Protein AF-A0A7S3T5J9-F1 (afdb_monomer)

Structure (mmCIF, N/CA/C/O backbone):
data_AF-A0A7S3T5J9-F1
#
_entry.id   AF-A0A7S3T5J9-F1
#
loop_
_atom_site.group_PDB
_atom_site.id
_atom_site.type_symbol
_atom_site.label_atom_id
_atom_site.label_alt_id
_atom_site.label_comp_id
_atom_site.label_asym_id
_atom_site.label_entity_id
_atom_site.label_seq_id
_atom_site.pdbx_PDB_ins_code
_atom_site.Cartn_x
_atom_site.Cartn_y
_atom_site.Cartn_z
_atom_site.occupancy
_atom_site.B_iso_or_equiv
_atom_site.auth_seq_id
_atom_site.auth_comp_id
_atom_site.auth_asym_id
_atom_site.auth_atom_id
_atom_site.pdbx_PDB_model_num
ATOM 1 N N . ASN A 1 1 ? 6.305 -7.763 -17.355 1.00 88.50 1 ASN A N 1
ATOM 2 C CA . ASN A 1 1 ? 6.219 -8.763 -16.265 1.00 88.50 1 ASN A CA 1
ATOM 3 C C . ASN A 1 1 ? 6.287 -8.061 -14.924 1.00 88.50 1 ASN A C 1
ATOM 5 O O . ASN A 1 1 ? 6.782 -6.941 -14.884 1.00 88.50 1 ASN A O 1
ATOM 9 N N . ALA A 1 2 ? 5.788 -8.681 -13.853 1.00 93.75 2 ALA A N 1
ATOM 10 C CA . ALA A 1 2 ? 6.078 -8.200 -12.503 1.00 93.75 2 ALA A CA 1
ATOM 11 C C . ALA A 1 2 ? 7.576 -8.384 -12.219 1.00 93.75 2 ALA A C 1
ATOM 13 O O . ALA A 1 2 ? 8.144 -9.413 -12.587 1.00 93.75 2 ALA A O 1
ATOM 14 N N . TYR A 1 3 ? 8.200 -7.391 -11.594 1.00 93.19 3 TYR A N 1
ATOM 15 C CA . TYR A 1 3 ? 9.615 -7.398 -11.252 1.00 93.19 3 TYR A CA 1
ATOM 16 C C . TYR A 1 3 ? 9.782 -7.258 -9.740 1.00 93.19 3 TYR A C 1
ATOM 18 O O . TYR A 1 3 ? 9.355 -6.272 -9.143 1.00 93.19 3 TYR A O 1
ATOM 26 N N . ASN A 1 4 ? 10.436 -8.244 -9.130 1.00 90.38 4 ASN A N 1
ATOM 27 C CA . ASN A 1 4 ? 10.717 -8.249 -7.700 1.00 90.38 4 ASN A CA 1
ATOM 28 C C . ASN A 1 4 ? 12.126 -7.718 -7.461 1.00 90.38 4 ASN A C 1
ATOM 30 O O . ASN A 1 4 ? 13.105 -8.378 -7.819 1.00 90.38 4 ASN A O 1
ATOM 34 N N . LYS A 1 5 ? 12.218 -6.553 -6.815 1.00 87.56 5 LYS A N 1
ATOM 35 C CA . LYS A 1 5 ? 13.496 -5.955 -6.428 1.00 87.56 5 LYS A CA 1
ATOM 36 C C . LYS A 1 5 ? 14.247 -6.895 -5.482 1.00 87.56 5 LYS A C 1
ATOM 38 O O . LYS A 1 5 ? 13.741 -7.251 -4.420 1.00 87.56 5 LYS A O 1
ATOM 43 N N . ARG A 1 6 ? 15.468 -7.289 -5.842 1.00 82.38 6 ARG A N 1
ATOM 44 C CA . ARG A 1 6 ? 16.244 -8.312 -5.121 1.00 82.38 6 ARG A CA 1
ATOM 45 C C . ARG A 1 6 ? 17.095 -7.746 -3.990 1.00 82.38 6 ARG A C 1
ATOM 47 O O . ARG A 1 6 ? 17.533 -8.496 -3.122 1.00 82.38 6 ARG A O 1
ATOM 54 N N . MET A 1 7 ? 17.351 -6.439 -3.986 1.00 69.81 7 MET A N 1
ATOM 55 C CA . MET A 1 7 ? 18.304 -5.827 -3.060 1.00 69.81 7 MET A CA 1
ATOM 56 C C . MET A 1 7 ? 17.721 -4.586 -2.365 1.00 69.81 7 MET A C 1
ATOM 58 O O . MET A 1 7 ? 17.546 -3.540 -2.978 1.00 69.81 7 MET A O 1
ATOM 62 N N . ASN A 1 8 ? 17.457 -4.678 -1.059 1.00 65.38 8 ASN A N 1
ATOM 63 C CA . ASN A 1 8 ? 17.092 -3.550 -0.188 1.00 65.38 8 ASN A CA 1
ATOM 64 C C . ASN A 1 8 ? 18.143 -3.449 0.935 1.00 65.38 8 ASN A C 1
ATOM 66 O O . ASN A 1 8 ? 17.977 -4.012 2.014 1.00 65.38 8 ASN A O 1
ATOM 70 N N . ARG A 1 9 ? 19.299 -2.832 0.643 1.00 62.72 9 ARG A N 1
ATOM 71 C CA . ARG A 1 9 ? 20.496 -2.903 1.517 1.00 62.72 9 ARG A CA 1
ATOM 72 C C . ARG A 1 9 ? 20.354 -2.148 2.840 1.00 62.72 9 ARG A C 1
ATOM 74 O O . ARG A 1 9 ? 21.157 -2.366 3.736 1.00 62.72 9 ARG A O 1
ATOM 81 N N . ASN A 1 10 ? 19.382 -1.253 2.947 1.00 64.75 10 ASN A N 1
ATOM 82 C CA . ASN A 1 10 ? 19.254 -0.284 4.033 1.00 64.75 10 ASN A CA 1
ATOM 83 C C . ASN A 1 10 ? 18.047 -0.552 4.946 1.00 64.75 10 ASN A C 1
ATOM 85 O O . ASN A 1 10 ? 17.628 0.353 5.658 1.00 64.75 10 ASN A O 1
ATOM 89 N N . ALA A 1 11 ? 17.473 -1.764 4.905 1.00 70.44 11 ALA A N 1
ATOM 90 C CA . ALA A 1 11 ? 16.292 -2.140 5.691 1.00 70.44 11 ALA A CA 1
ATOM 91 C C . ALA A 1 11 ? 15.153 -1.103 5.595 1.00 70.44 11 ALA A C 1
ATOM 93 O O . ALA A 1 11 ? 14.431 -0.862 6.560 1.00 70.44 11 ALA A O 1
ATOM 94 N N . SER A 1 12 ? 15.012 -0.453 4.431 1.00 77.00 12 SER A N 1
ATOM 95 C CA . SER A 1 12 ? 13.984 0.565 4.240 1.00 77.00 12 SER A CA 1
ATOM 96 C C . SER A 1 12 ? 12.613 -0.079 4.402 1.00 77.00 12 SER A C 1
ATOM 98 O O . SER A 1 12 ? 12.327 -1.060 3.717 1.00 77.00 12 SER A O 1
ATOM 100 N N . VAL A 1 13 ? 11.781 0.499 5.271 1.00 84.31 13 VAL A N 1
ATOM 101 C CA . VAL A 1 13 ? 10.408 0.032 5.514 1.00 84.31 13 VAL A CA 1
ATOM 102 C C . VAL A 1 13 ? 9.490 0.230 4.304 1.00 84.31 13 VAL A C 1
ATOM 104 O O . VAL A 1 13 ? 8.517 -0.498 4.161 1.00 84.31 13 VAL A O 1
ATOM 107 N N . ALA A 1 14 ? 9.821 1.170 3.411 1.00 88.19 14 ALA A N 1
ATOM 108 C CA . ALA A 1 14 ? 9.031 1.485 2.222 1.00 88.19 14 ALA A CA 1
ATOM 109 C C . ALA A 1 14 ? 8.726 0.237 1.372 1.00 88.19 14 ALA A C 1
ATOM 111 O O . ALA A 1 14 ? 9.617 -0.581 1.117 1.00 88.19 14 ALA A O 1
ATOM 112 N N . SER A 1 15 ? 7.484 0.136 0.898 1.00 89.38 15 SER A N 1
ATOM 113 C CA . SER A 1 15 ? 7.066 -0.920 -0.028 1.00 89.38 15 SER A CA 1
ATOM 114 C C . SER A 1 15 ? 7.579 -0.635 -1.439 1.00 89.38 15 SER A C 1
ATOM 116 O O . SER A 1 15 ? 7.780 0.524 -1.813 1.00 89.38 15 SER A O 1
ATOM 118 N N . TRP A 1 16 ? 7.797 -1.694 -2.217 1.00 91.00 16 TRP A N 1
ATOM 119 C CA . TRP A 1 16 ? 8.265 -1.621 -3.597 1.00 91.00 16 TRP A CA 1
ATOM 120 C C . TRP A 1 16 ? 7.448 -2.549 -4.484 1.00 91.00 16 TRP A C 1
ATOM 122 O O . TRP A 1 16 ? 7.531 -3.766 -4.330 1.00 91.00 16 TRP A O 1
ATOM 132 N N . ASP A 1 17 ? 6.783 -1.967 -5.473 1.00 92.44 17 ASP A N 1
ATOM 133 C CA . ASP A 1 17 ? 6.216 -2.693 -6.603 1.00 92.44 17 ASP A CA 1
ATOM 134 C C . ASP A 1 17 ? 7.025 -2.406 -7.858 1.00 92.44 17 ASP A C 1
ATOM 136 O O . ASP A 1 17 ? 7.520 -1.294 -8.058 1.00 92.44 17 ASP A O 1
ATOM 140 N N . GLY A 1 18 ? 7.183 -3.416 -8.708 1.00 94.81 18 GLY A N 1
ATOM 141 C CA . GLY A 1 18 ? 8.020 -3.324 -9.893 1.00 94.81 18 GLY A CA 1
ATOM 142 C C . GLY A 1 18 ? 7.396 -3.973 -11.117 1.00 94.81 18 GLY A C 1
ATOM 143 O O . GLY A 1 18 ? 6.751 -5.021 -11.041 1.00 94.81 18 GLY A O 1
ATOM 144 N N . TRP A 1 19 ? 7.660 -3.377 -12.275 1.00 97.12 19 TRP A N 1
ATOM 145 C CA . TRP A 1 19 ? 7.321 -3.925 -13.580 1.00 97.12 19 TRP A CA 1
ATOM 146 C C . TRP A 1 19 ? 8.497 -3.791 -14.523 1.00 97.12 19 TRP A C 1
ATOM 148 O O . TRP A 1 19 ? 9.173 -2.769 -14.557 1.00 97.12 19 TRP A O 1
ATOM 158 N N . GLU A 1 20 ? 8.694 -4.808 -15.343 1.00 96.75 20 GLU A N 1
ATOM 159 C CA . GLU A 1 20 ? 9.713 -4.815 -16.382 1.00 96.75 20 GLU A CA 1
ATOM 160 C C . GLU A 1 20 ? 9.095 -5.007 -17.762 1.00 96.75 20 GLU A C 1
ATOM 162 O O . GLU A 1 20 ? 8.074 -5.696 -17.926 1.00 96.75 20 GLU A O 1
ATOM 167 N N . PHE A 1 21 ? 9.743 -4.432 -18.766 1.00 95.50 21 PHE A N 1
ATOM 168 C CA . PHE A 1 21 ? 9.448 -4.710 -20.161 1.00 95.50 21 PHE A CA 1
ATOM 169 C C . PHE A 1 21 ? 10.615 -4.312 -21.065 1.00 95.50 21 PHE A C 1
ATOM 171 O O . PHE A 1 21 ? 11.420 -3.436 -20.748 1.00 95.50 21 PHE A O 1
ATOM 178 N N . PHE A 1 22 ? 10.650 -4.939 -22.238 1.00 95.94 22 PHE A N 1
ATOM 179 C CA . PHE A 1 22 ? 11.565 -4.602 -23.317 1.00 95.94 22 PHE A CA 1
ATOM 180 C C . PHE A 1 22 ? 10.760 -4.131 -24.530 1.00 95.94 22 PHE A C 1
ATOM 182 O O . PHE A 1 22 ? 9.864 -4.840 -24.991 1.00 95.94 22 PHE A O 1
ATOM 189 N N . VAL A 1 23 ? 11.068 -2.949 -25.065 1.00 94.25 23 VAL A N 1
ATOM 190 C CA . VAL A 1 23 ? 10.423 -2.415 -26.275 1.00 94.25 23 VAL A CA 1
ATOM 191 C C . VAL A 1 23 ? 11.454 -2.251 -27.373 1.00 94.25 23 VAL A C 1
ATOM 193 O O . VAL A 1 23 ? 12.441 -1.545 -27.197 1.00 94.25 23 VAL A O 1
ATOM 196 N N . ARG A 1 24 ? 11.194 -2.833 -28.544 1.00 92.94 24 ARG A N 1
ATOM 197 C CA . ARG A 1 24 ? 12.007 -2.631 -29.746 1.00 92.94 24 ARG A CA 1
ATOM 198 C C . ARG A 1 24 ? 11.283 -1.713 -30.727 1.00 92.94 24 ARG A C 1
ATOM 200 O O . ARG A 1 24 ? 10.221 -2.060 -31.233 1.00 92.94 24 ARG A O 1
ATOM 207 N N . GLY A 1 25 ? 11.880 -0.562 -31.008 1.00 91.44 25 GLY A N 1
ATOM 208 C CA . GLY A 1 25 ? 11.499 0.330 -32.100 1.00 91.44 25 GLY A CA 1
ATOM 209 C C . GLY A 1 25 ? 12.334 0.094 -33.362 1.00 91.44 25 GLY A C 1
ATOM 210 O O . GLY A 1 25 ? 13.129 -0.843 -33.438 1.00 91.44 25 GLY A O 1
ATOM 211 N N . GLN A 1 26 ? 12.159 0.966 -34.361 1.00 91.44 26 GLN A N 1
ATOM 212 C CA . GLN A 1 26 ? 12.897 0.885 -35.630 1.00 91.44 26 GLN A CA 1
ATOM 213 C C . GLN A 1 26 ? 14.385 1.225 -35.465 1.00 91.44 26 GLN A C 1
ATOM 215 O O . GLN A 1 26 ? 15.240 0.513 -35.982 1.00 91.44 26 GLN A O 1
ATOM 220 N N . GLU A 1 27 ? 14.694 2.287 -34.720 1.00 94.38 27 GLU A N 1
ATOM 221 C CA . GLU A 1 27 ? 16.070 2.774 -34.542 1.00 94.38 27 GLU A CA 1
ATOM 222 C C . GLU A 1 27 ? 16.684 2.362 -33.200 1.00 94.38 27 GLU A C 1
ATOM 224 O O . GLU A 1 27 ? 17.894 2.159 -33.099 1.00 94.38 27 GLU A O 1
ATOM 229 N N . TYR A 1 28 ? 15.854 2.209 -32.166 1.00 95.00 28 TYR A N 1
ATOM 230 C CA . TYR A 1 28 ? 16.288 1.958 -30.792 1.00 95.00 28 TYR A CA 1
ATOM 231 C C . TYR A 1 28 ? 15.435 0.896 -30.120 1.00 95.00 28 TYR A C 1
ATOM 233 O O . TYR A 1 28 ? 14.255 0.748 -30.439 1.00 95.00 28 TYR A O 1
ATOM 241 N N . ALA A 1 29 ? 16.024 0.202 -29.156 1.00 94.94 29 ALA A N 1
ATOM 242 C CA . ALA A 1 29 ? 15.301 -0.586 -28.181 1.00 94.94 29 ALA A CA 1
ATOM 243 C C . ALA A 1 29 ? 15.551 -0.069 -26.762 1.00 94.94 29 ALA A C 1
ATOM 245 O O . ALA A 1 29 ? 16.540 0.620 -26.492 1.00 94.94 29 ALA A O 1
ATOM 246 N N . PHE A 1 30 ? 14.616 -0.396 -25.879 1.00 95.62 30 PHE A N 1
ATOM 247 C CA . PHE A 1 30 ? 14.577 0.045 -24.499 1.00 95.62 30 PHE A CA 1
ATOM 248 C C . PHE A 1 30 ? 14.359 -1.159 -23.595 1.00 95.62 30 PHE A C 1
ATOM 250 O O . PHE A 1 30 ? 13.326 -1.820 -23.697 1.00 95.62 30 PHE A O 1
ATOM 257 N N . ALA A 1 31 ? 15.311 -1.404 -22.702 1.00 96.81 31 ALA A N 1
ATOM 258 C CA . ALA A 1 31 ? 15.089 -2.213 -21.514 1.00 96.81 31 ALA A CA 1
ATOM 259 C C . ALA A 1 31 ? 14.619 -1.277 -20.399 1.00 96.81 31 ALA A C 1
ATOM 261 O O . ALA A 1 31 ? 15.222 -0.219 -20.185 1.00 96.81 31 ALA A O 1
ATOM 262 N N . CYS A 1 32 ? 13.522 -1.629 -19.732 1.00 97.31 32 CYS A N 1
ATOM 263 C CA . CYS A 1 32 ? 12.942 -0.785 -18.703 1.00 97.31 32 CYS A CA 1
ATOM 264 C C . CYS A 1 32 ? 12.498 -1.591 -17.487 1.00 97.31 32 CYS A C 1
ATOM 266 O O . CYS A 1 32 ? 11.836 -2.623 -17.619 1.00 97.31 32 CYS A O 1
ATOM 268 N N . VAL A 1 33 ? 12.818 -1.052 -16.312 1.00 97.38 33 VAL A N 1
ATOM 269 C CA . VAL A 1 33 ? 12.198 -1.409 -15.038 1.00 97.38 33 VAL A CA 1
ATOM 270 C C . VAL A 1 33 ? 11.555 -0.151 -14.469 1.00 97.38 33 VAL A C 1
ATOM 272 O O . VAL A 1 33 ? 12.213 0.876 -14.305 1.00 97.38 33 VAL A O 1
ATOM 275 N N . ILE A 1 34 ? 10.265 -0.228 -14.173 1.00 96.75 34 ILE A N 1
ATOM 276 C CA . ILE A 1 34 ? 9.512 0.804 -13.471 1.00 96.75 34 ILE A CA 1
ATOM 277 C C . ILE A 1 34 ? 9.269 0.308 -12.056 1.00 96.75 34 ILE A C 1
ATOM 279 O O . ILE A 1 34 ? 8.799 -0.811 -11.868 1.00 96.75 34 ILE A O 1
ATOM 283 N N . PHE A 1 35 ? 9.547 1.155 -11.079 1.00 95.31 35 PHE A N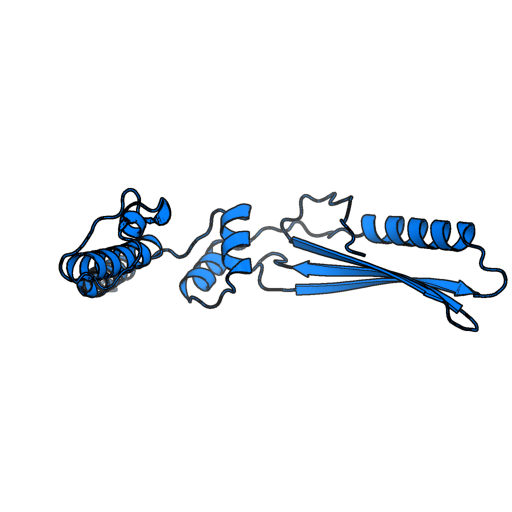 1
ATOM 284 C CA . PHE A 1 35 ? 9.187 0.949 -9.692 1.00 95.31 35 PHE A CA 1
ATOM 285 C C . PHE A 1 35 ? 8.138 1.950 -9.250 1.00 95.31 35 PHE A C 1
ATOM 287 O O . PHE A 1 35 ? 8.191 3.124 -9.619 1.00 95.31 35 PHE A O 1
ATOM 294 N N . ARG A 1 36 ? 7.270 1.492 -8.360 1.00 94.31 36 ARG A N 1
ATOM 295 C CA . ARG A 1 36 ? 6.514 2.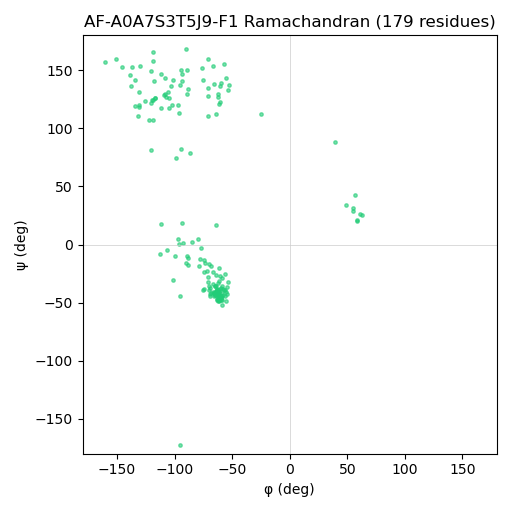328 -7.446 1.00 94.31 36 ARG A CA 1
ATOM 296 C C . ARG A 1 36 ? 7.016 2.054 -6.037 1.00 94.31 36 ARG A C 1
ATOM 298 O O . ARG A 1 36 ? 6.941 0.929 -5.551 1.00 94.31 36 ARG A O 1
ATOM 305 N N . ARG A 1 37 ? 7.566 3.080 -5.397 1.00 92.25 37 ARG A N 1
ATOM 306 C CA . ARG A 1 37 ? 8.005 3.034 -4.004 1.00 92.25 37 ARG A CA 1
ATOM 307 C C . ARG A 1 37 ? 6.973 3.740 -3.139 1.00 92.25 37 ARG A C 1
ATOM 309 O O . ARG A 1 37 ? 6.751 4.935 -3.315 1.00 92.25 37 ARG A O 1
ATOM 316 N N . GLU A 1 38 ? 6.382 3.029 -2.192 1.00 92.25 38 GLU A N 1
ATOM 317 C CA . GLU A 1 38 ? 5.292 3.532 -1.350 1.00 92.25 38 GLU A CA 1
ATOM 318 C C . GLU A 1 38 ? 5.668 3.550 0.129 1.00 92.25 38 GLU A C 1
ATOM 320 O O . GLU A 1 38 ? 6.651 2.937 0.551 1.00 92.25 38 GLU A O 1
ATOM 325 N N . TYR A 1 39 ? 4.861 4.253 0.925 1.00 91.62 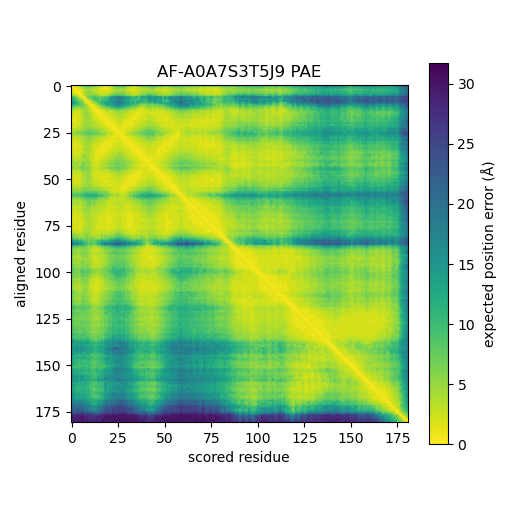39 TYR A N 1
ATOM 326 C CA . TYR A 1 39 ? 5.011 4.338 2.378 1.00 91.62 39 TYR A CA 1
ATOM 327 C C . TYR A 1 39 ? 6.392 4.850 2.802 1.00 91.62 39 TYR A C 1
ATOM 329 O O . TYR A 1 39 ? 7.026 4.348 3.732 1.00 91.62 39 TYR A O 1
ATOM 337 N N . ILE A 1 40 ? 6.874 5.876 2.100 1.00 90.81 40 ILE A N 1
ATOM 338 C CA . ILE A 1 40 ? 8.206 6.435 2.323 1.00 90.81 40 ILE A CA 1
ATOM 339 C C . ILE A 1 40 ? 8.236 7.196 3.669 1.00 90.81 40 ILE A C 1
ATOM 341 O O . ILE A 1 40 ? 7.391 8.069 3.886 1.00 90.81 40 ILE A O 1
ATOM 345 N N . PRO A 1 41 ? 9.196 6.905 4.574 1.00 89.75 41 PRO A N 1
ATOM 346 C CA . PRO A 1 41 ? 9.376 7.656 5.820 1.00 89.75 41 PRO A CA 1
ATOM 347 C C . PRO A 1 41 ? 9.604 9.164 5.598 1.00 89.75 41 PRO A C 1
ATOM 349 O O . PRO A 1 41 ? 10.123 9.548 4.546 1.00 89.75 41 PRO A O 1
ATOM 352 N N . PRO A 1 42 ? 9.290 10.023 6.591 1.00 90.62 42 PRO A N 1
ATOM 353 C CA . PRO A 1 42 ? 8.904 9.672 7.966 1.00 90.62 42 PRO A CA 1
ATOM 354 C C . PRO A 1 42 ? 7.397 9.471 8.197 1.00 90.62 42 PRO A C 1
ATOM 356 O O . PRO A 1 42 ? 7.025 8.909 9.223 1.00 90.62 42 PRO A O 1
ATOM 359 N N . LEU A 1 43 ? 6.535 9.921 7.279 1.00 90.44 43 LEU A N 1
ATOM 360 C CA . LEU A 1 43 ? 5.071 9.890 7.448 1.00 90.44 43 LEU A CA 1
ATOM 361 C C . LEU A 1 43 ? 4.381 8.721 6.739 1.00 90.44 43 LEU A C 1
ATOM 363 O O . LEU A 1 43 ? 3.189 8.500 6.949 1.00 90.44 43 LEU A O 1
ATOM 367 N N . CYS A 1 44 ? 5.103 7.983 5.893 1.00 90.62 44 CYS A N 1
ATOM 368 C CA . CYS A 1 44 ? 4.570 6.842 5.149 1.00 90.62 44 CYS A CA 1
ATOM 369 C C . CYS A 1 44 ? 3.319 7.180 4.315 1.00 90.62 44 CYS A C 1
ATOM 371 O O . CYS A 1 44 ? 2.437 6.352 4.110 1.00 90.62 44 CYS A O 1
ATOM 373 N N . ASP A 1 45 ? 3.237 8.414 3.826 1.00 88.56 45 ASP A N 1
ATOM 374 C CA . ASP A 1 45 ? 2.127 8.952 3.035 1.00 88.56 45 ASP A CA 1
ATOM 375 C C . ASP A 1 45 ? 2.512 9.263 1.587 1.00 88.56 45 ASP A C 1
ATOM 377 O O . ASP A 1 45 ? 1.655 9.567 0.760 1.00 88.56 45 ASP A O 1
ATOM 381 N N . THR A 1 46 ? 3.804 9.172 1.288 1.00 89.88 46 THR A N 1
ATOM 382 C CA . THR A 1 46 ? 4.375 9.568 0.012 1.00 89.88 46 THR A CA 1
ATOM 383 C C . THR A 1 46 ? 4.641 8.348 -0.858 1.00 89.88 46 THR A C 1
ATOM 385 O O . THR A 1 46 ? 5.114 7.307 -0.388 1.00 89.88 46 THR A O 1
ATOM 388 N N . VAL A 1 47 ? 4.379 8.526 -2.150 1.00 92.00 47 VAL A N 1
ATOM 389 C CA . VAL A 1 47 ? 4.673 7.571 -3.215 1.00 92.00 47 VAL A CA 1
ATOM 390 C C . VAL A 1 47 ? 5.668 8.204 -4.182 1.00 92.00 47 VAL A C 1
ATOM 392 O O . VAL A 1 47 ? 5.590 9.396 -4.482 1.00 92.00 47 VAL A O 1
ATOM 395 N N . GLN A 1 48 ? 6.612 7.406 -4.668 1.00 92.94 48 GLN A N 1
ATOM 396 C CA . GLN A 1 48 ? 7.595 7.805 -5.662 1.00 92.94 48 GLN A CA 1
ATOM 397 C C . GLN A 1 48 ? 7.643 6.769 -6.783 1.00 92.94 48 GLN A C 1
ATOM 399 O O . GLN A 1 48 ? 8.014 5.619 -6.555 1.00 92.94 48 GLN A O 1
ATOM 404 N N . ASP A 1 49 ? 7.327 7.199 -8.002 1.00 95.25 49 ASP A N 1
ATOM 405 C CA . AS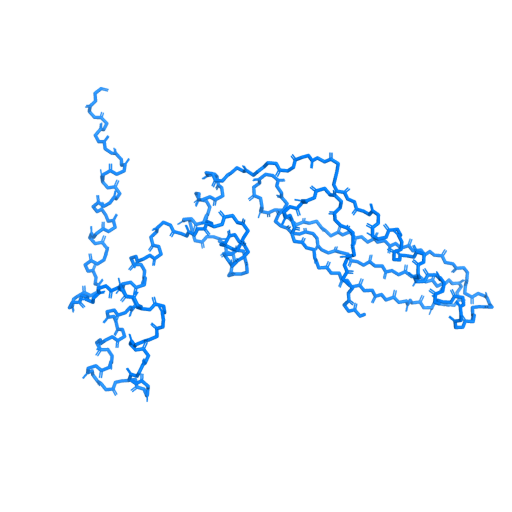P A 1 49 ? 7.515 6.387 -9.201 1.00 95.25 49 ASP A CA 1
ATOM 406 C C . ASP A 1 49 ? 8.932 6.610 -9.759 1.00 95.25 49 ASP A C 1
ATOM 408 O O . ASP A 1 49 ? 9.413 7.744 -9.858 1.00 95.25 49 ASP A O 1
ATOM 412 N N . ILE A 1 50 ? 9.626 5.526 -10.103 1.00 95.19 50 ILE A N 1
ATOM 413 C CA . ILE A 1 50 ? 11.012 5.538 -10.583 1.00 95.19 50 ILE A CA 1
ATOM 414 C C . ILE A 1 50 ? 11.089 4.698 -11.850 1.00 95.19 50 ILE A C 1
ATOM 416 O O . ILE A 1 50 ? 10.631 3.563 -11.862 1.00 95.19 50 ILE A O 1
ATOM 420 N N . ALA A 1 51 ? 11.711 5.217 -12.904 1.00 96.19 51 ALA A N 1
ATOM 421 C CA . ALA A 1 51 ? 11.946 4.453 -14.121 1.00 96.19 51 ALA A CA 1
ATOM 422 C C . ALA A 1 51 ? 13.447 4.339 -14.393 1.00 96.19 51 ALA A C 1
ATOM 424 O O . ALA A 1 51 ? 14.151 5.342 -14.512 1.00 96.19 51 ALA A O 1
ATOM 425 N N . VAL A 1 52 ? 13.924 3.105 -14.516 1.00 96.31 52 VAL A N 1
ATOM 426 C CA . VAL A 1 52 ? 15.252 2.775 -15.026 1.00 96.31 52 VAL A CA 1
ATOM 427 C C . VAL A 1 52 ? 15.089 2.432 -16.496 1.00 96.31 52 VAL A C 1
ATOM 429 O O . VAL A 1 52 ? 14.345 1.517 -16.840 1.00 96.31 52 VAL A O 1
ATOM 432 N N . LEU A 1 53 ? 15.757 3.189 -17.366 1.00 96.25 53 LEU A N 1
ATOM 433 C CA . LEU A 1 53 ? 15.717 2.975 -18.808 1.00 96.25 53 LEU A CA 1
ATOM 434 C C . LEU A 1 53 ? 17.133 2.827 -19.343 1.00 96.25 53 LEU A C 1
ATOM 436 O O . LEU A 1 53 ? 17.948 3.742 -19.222 1.00 96.25 53 LEU A O 1
ATOM 440 N N . LEU A 1 54 ? 17.391 1.706 -20.007 1.00 95.88 54 LEU A N 1
ATOM 441 C CA . LEU A 1 54 ? 18.575 1.522 -20.832 1.00 95.88 54 LEU A CA 1
ATOM 442 C C . LEU A 1 54 ? 18.164 1.554 -22.296 1.00 95.88 54 LEU A C 1
ATOM 444 O O . LEU A 1 54 ? 17.266 0.830 -22.724 1.00 95.88 54 LEU A O 1
ATOM 448 N N . ARG A 1 55 ? 18.830 2.413 -23.063 1.00 94.69 55 ARG A N 1
ATOM 449 C CA . ARG A 1 55 ? 18.595 2.589 -24.495 1.00 94.69 55 ARG A CA 1
ATOM 450 C C . ARG A 1 55 ? 19.758 1.997 -25.274 1.00 94.69 55 ARG A C 1
ATOM 452 O O . ARG A 1 55 ? 20.902 2.383 -25.048 1.00 94.69 55 ARG A O 1
ATOM 459 N N . CYS A 1 56 ? 19.458 1.153 -26.252 1.00 90.69 56 CYS A N 1
ATOM 460 C CA . CYS A 1 56 ? 20.442 0.612 -27.183 1.00 90.69 56 CYS A CA 1
ATOM 461 C C . CYS A 1 56 ? 19.971 0.768 -28.642 1.00 90.69 56 CYS A C 1
ATOM 463 O O . CYS A 1 56 ? 18.767 0.875 -28.896 1.00 90.69 56 CYS A O 1
ATOM 465 N N . PRO A 1 57 ? 20.885 0.840 -29.625 1.00 93.31 57 PRO A N 1
ATOM 466 C CA . PRO A 1 57 ? 20.512 0.804 -31.038 1.00 93.31 57 PRO A CA 1
ATOM 467 C C . PRO A 1 57 ? 19.775 -0.496 -31.388 1.00 93.31 57 PRO A C 1
ATOM 469 O O . PRO A 1 57 ? 20.178 -1.573 -30.961 1.00 93.31 57 PRO A O 1
ATOM 472 N N . ALA A 1 58 ? 18.719 -0.412 -32.202 1.00 92.12 58 ALA A N 1
ATOM 473 C CA . ALA A 1 58 ? 17.935 -1.583 -32.612 1.00 92.12 58 ALA A CA 1
ATOM 474 C C . ALA A 1 58 ? 18.603 -2.427 -33.711 1.00 92.12 58 ALA A C 1
ATOM 476 O O . ALA A 1 58 ? 18.155 -3.544 -34.010 1.00 92.12 58 ALA A O 1
ATOM 477 N N . ALA A 1 59 ? 19.651 -1.882 -34.335 1.00 90.25 59 ALA A N 1
ATOM 478 C CA . ALA A 1 59 ? 20.418 -2.550 -35.371 1.00 90.25 59 ALA A CA 1
ATOM 479 C C . ALA A 1 59 ? 21.089 -3.809 -34.804 1.00 90.25 59 ALA A C 1
ATOM 481 O O . ALA A 1 59 ? 21.764 -3.752 -33.782 1.00 90.25 59 ALA A O 1
ATOM 482 N N . ASN A 1 60 ? 20.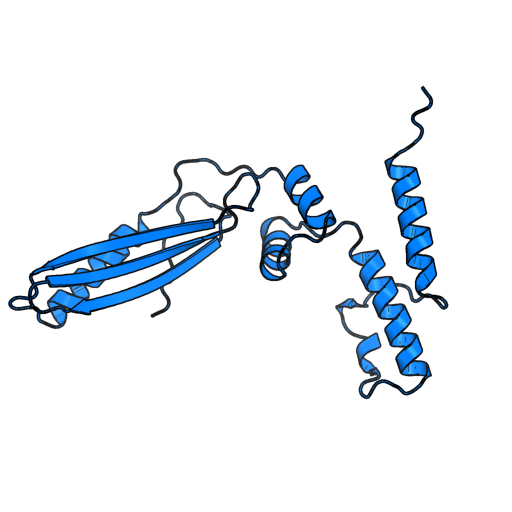909 -4.942 -35.486 1.00 85.94 60 ASN A N 1
ATOM 483 C CA . ASN A 1 60 ? 21.504 -6.236 -35.131 1.00 85.94 60 ASN A CA 1
ATOM 484 C C . ASN A 1 60 ? 21.149 -6.776 -33.731 1.00 85.94 60 ASN A C 1
ATOM 486 O O . ASN A 1 60 ? 21.848 -7.653 -33.233 1.00 85.94 60 ASN A O 1
ATOM 490 N N . LEU A 1 61 ? 20.056 -6.311 -33.108 1.00 90.31 61 LEU A N 1
ATOM 491 C CA . LEU A 1 61 ? 19.566 -6.917 -31.867 1.00 90.31 61 LEU A CA 1
ATOM 492 C C . LEU A 1 61 ? 19.122 -8.363 -32.106 1.00 90.31 61 LEU A C 1
ATOM 494 O O . LEU A 1 61 ? 18.116 -8.609 -32.787 1.00 90.31 61 LEU A O 1
ATOM 498 N N . THR A 1 62 ? 19.875 -9.287 -31.516 1.00 91.12 62 THR A N 1
ATOM 499 C CA . THR A 1 62 ? 19.511 -10.691 -31.327 1.00 91.12 62 THR A CA 1
ATOM 500 C C . THR A 1 62 ? 18.799 -10.869 -29.988 1.00 91.12 62 THR A C 1
ATOM 502 O O . THR A 1 62 ? 18.806 -9.971 -29.146 1.00 91.12 62 THR A O 1
ATOM 505 N N . HIS A 1 63 ? 18.190 -12.038 -29.791 1.00 89.75 63 HIS A N 1
ATOM 506 C CA . HIS A 1 63 ? 17.556 -12.398 -28.524 1.00 89.75 63 HIS A CA 1
ATOM 507 C C . HIS A 1 63 ? 18.533 -12.289 -27.344 1.00 89.75 63 HIS A C 1
ATOM 509 O O . HIS A 1 63 ? 18.240 -11.593 -26.379 1.00 89.75 63 HIS A O 1
ATOM 515 N N . ASP A 1 64 ? 19.728 -12.866 -27.479 1.00 91.69 64 ASP A N 1
ATOM 516 C CA . ASP A 1 64 ? 20.750 -12.864 -26.425 1.00 91.69 64 ASP A CA 1
ATOM 517 C C . ASP A 1 64 ? 21.168 -11.439 -26.024 1.00 91.69 64 ASP A C 1
ATOM 519 O O . ASP A 1 64 ? 21.366 -11.143 -24.851 1.00 91.69 64 ASP A O 1
ATOM 523 N N . ILE A 1 65 ? 21.253 -10.510 -26.987 1.00 90.00 65 ILE A N 1
ATOM 524 C CA . ILE A 1 65 ? 21.574 -9.105 -26.689 1.00 90.00 65 ILE A CA 1
ATOM 525 C C . ILE A 1 65 ? 20.416 -8.433 -25.941 1.00 90.00 65 ILE A C 1
ATOM 527 O O . ILE A 1 65 ? 20.659 -7.615 -25.054 1.00 90.00 65 ILE A O 1
ATOM 531 N N . CYS A 1 66 ? 19.164 -8.757 -26.279 1.00 91.69 66 CYS A N 1
ATOM 532 C CA . CYS A 1 66 ? 17.997 -8.260 -25.550 1.00 91.69 66 CYS A CA 1
ATOM 533 C C . CYS A 1 66 ? 17.991 -8.747 -24.095 1.00 91.69 66 CYS A C 1
ATOM 535 O O . CYS A 1 66 ? 17.720 -7.941 -23.208 1.00 91.69 66 CYS A O 1
ATOM 537 N N . GLU A 1 67 ? 18.330 -10.016 -23.852 1.00 92.62 67 GLU A N 1
ATOM 538 C CA . GLU A 1 67 ? 18.460 -10.570 -22.497 1.00 92.62 67 GLU A CA 1
ATOM 539 C C . GLU A 1 67 ? 19.555 -9.856 -21.705 1.00 92.62 67 GLU A C 1
ATOM 541 O O . GLU A 1 67 ? 19.279 -9.339 -20.628 1.00 92.62 67 GLU A O 1
ATOM 546 N N . VAL A 1 68 ? 20.750 -9.691 -22.282 1.00 93.50 68 VAL A N 1
ATOM 547 C CA . VAL A 1 68 ? 21.848 -8.950 -21.636 1.00 93.50 68 VAL A CA 1
ATOM 548 C C . VAL A 1 68 ? 21.439 -7.509 -21.314 1.00 93.50 68 VAL A C 1
ATOM 550 O O . VAL A 1 68 ? 21.730 -7.000 -20.236 1.00 93.50 68 VAL A O 1
ATOM 553 N N . CYS A 1 69 ? 20.726 -6.835 -22.220 1.00 93.56 69 CYS A N 1
ATOM 554 C CA . CYS A 1 69 ? 20.234 -5.478 -21.969 1.00 93.56 69 CYS A CA 1
ATOM 555 C C . CYS A 1 69 ? 19.220 -5.427 -20.813 1.00 93.56 69 CYS A C 1
ATOM 557 O O . CYS A 1 69 ? 19.193 -4.443 -20.072 1.00 93.56 69 CYS A O 1
ATOM 559 N N . MET A 1 70 ? 18.377 -6.454 -20.672 1.00 95.62 70 MET A N 1
ATOM 560 C CA . MET A 1 70 ? 17.454 -6.573 -19.542 1.00 95.62 70 MET A CA 1
ATOM 561 C C . MET A 1 70 ? 18.197 -6.860 -18.238 1.00 95.62 70 MET A C 1
ATOM 563 O O . MET A 1 70 ? 17.912 -6.188 -17.250 1.00 95.62 70 MET A O 1
ATOM 567 N N . ASP A 1 71 ? 19.188 -7.751 -18.247 1.00 95.00 71 ASP A N 1
ATOM 568 C CA . ASP A 1 71 ? 20.013 -8.059 -17.074 1.00 95.00 71 ASP A CA 1
ATOM 569 C C . ASP A 1 71 ? 20.750 -6.811 -16.560 1.00 95.00 71 ASP A C 1
ATOM 571 O O . ASP A 1 71 ? 20.721 -6.511 -15.367 1.00 95.00 71 ASP A O 1
ATOM 575 N N . GLU A 1 72 ? 21.342 -6.013 -17.452 1.00 95.12 72 GLU A N 1
ATOM 576 C CA . GLU A 1 72 ? 21.960 -4.729 -17.086 1.00 95.12 72 GLU A CA 1
ATOM 577 C C . GLU A 1 72 ? 20.940 -3.752 -16.485 1.00 95.12 72 GLU A C 1
ATOM 579 O O . GLU A 1 72 ? 21.224 -3.040 -15.516 1.00 95.12 72 GLU A O 1
ATOM 584 N N . CYS A 1 73 ? 19.717 -3.734 -17.021 1.00 95.88 73 CYS A N 1
ATOM 585 C CA . CYS A 1 73 ? 18.643 -2.909 -16.481 1.00 95.88 73 CYS A CA 1
ATOM 586 C C . CYS A 1 73 ? 18.258 -3.371 -15.069 1.00 95.88 73 CYS A C 1
ATOM 588 O O . CYS A 1 73 ? 18.091 -2.534 -14.179 1.00 95.88 73 CYS A O 1
ATOM 590 N N . HIS A 1 74 ? 18.197 -4.687 -14.838 1.00 95.31 74 HIS A N 1
ATOM 591 C CA . HIS A 1 74 ? 17.966 -5.280 -13.520 1.00 95.31 74 HIS A CA 1
ATOM 592 C C . HIS A 1 74 ? 19.073 -4.930 -12.536 1.00 95.31 74 HIS A C 1
ATOM 594 O O . HIS A 1 74 ? 18.764 -4.554 -11.411 1.00 95.31 74 HIS A O 1
ATOM 600 N N . PHE A 1 75 ? 20.344 -4.986 -12.941 1.00 93.81 75 PHE A N 1
ATOM 601 C CA . PHE A 1 75 ? 21.451 -4.604 -12.064 1.00 93.81 75 PHE A CA 1
ATOM 602 C C . PHE A 1 75 ? 21.320 -3.156 -11.596 1.00 93.81 75 PHE A C 1
ATOM 604 O O . PHE A 1 75 ? 21.396 -2.886 -10.396 1.00 93.81 75 PHE A O 1
ATOM 611 N N . VAL A 1 76 ? 21.058 -2.221 -12.513 1.00 93.81 76 VAL A N 1
ATOM 612 C CA . VAL A 1 76 ? 20.845 -0.815 -12.144 1.00 93.81 76 VAL A CA 1
ATOM 613 C C . VAL A 1 76 ? 19.634 -0.685 -11.218 1.00 93.81 76 VAL A C 1
ATOM 615 O O . VAL A 1 76 ? 19.732 -0.064 -10.159 1.00 93.81 76 VAL A O 1
ATOM 618 N N . ALA A 1 77 ? 18.517 -1.321 -11.567 1.00 94.06 77 ALA A N 1
ATOM 619 C CA . ALA A 1 77 ? 17.285 -1.308 -10.788 1.00 94.06 77 ALA A CA 1
ATOM 620 C C . ALA A 1 77 ? 17.478 -1.845 -9.355 1.00 94.06 77 ALA A C 1
ATOM 622 O O . ALA A 1 77 ? 17.031 -1.233 -8.379 1.00 94.06 77 ALA A O 1
ATOM 623 N N . ASP A 1 78 ? 18.219 -2.938 -9.198 1.00 91.50 78 ASP A N 1
ATOM 624 C CA . ASP A 1 78 ? 18.509 -3.548 -7.906 1.00 91.50 78 ASP A CA 1
ATOM 625 C C . ASP A 1 78 ? 19.476 -2.716 -7.058 1.00 91.50 78 ASP A C 1
ATOM 627 O O . ASP A 1 78 ? 19.363 -2.721 -5.830 1.00 91.50 78 ASP A O 1
ATOM 631 N N . THR A 1 79 ? 20.360 -1.928 -7.672 1.00 89.75 79 THR A N 1
ATOM 632 C CA . THR A 1 79 ? 21.265 -1.034 -6.925 1.00 89.75 79 THR A CA 1
ATOM 633 C C . THR A 1 79 ? 20.579 0.196 -6.334 1.00 89.75 79 THR A C 1
ATOM 635 O O . THR A 1 79 ? 21.142 0.818 -5.431 1.00 89.75 79 THR A O 1
ATOM 638 N N . LEU A 1 80 ? 19.364 0.538 -6.780 1.00 88.00 80 LEU A N 1
ATOM 639 C CA . LEU A 1 80 ? 18.616 1.657 -6.213 1.00 88.00 80 LEU A CA 1
ATOM 640 C C . LEU A 1 80 ? 18.322 1.404 -4.733 1.00 88.00 80 LEU A C 1
ATOM 642 O O . LEU A 1 80 ? 17.670 0.428 -4.367 1.00 88.00 80 LEU A O 1
ATOM 646 N N . ALA A 1 81 ? 18.786 2.301 -3.874 1.00 84.56 81 ALA A N 1
ATOM 647 C CA . ALA A 1 81 ? 18.531 2.267 -2.442 1.00 84.56 81 ALA A CA 1
ATOM 648 C C . ALA A 1 81 ? 18.429 3.699 -1.913 1.00 84.56 81 ALA A C 1
ATOM 650 O O . ALA A 1 81 ? 19.008 4.627 -2.480 1.00 84.56 81 ALA A O 1
ATOM 651 N N . SER A 1 82 ? 17.686 3.885 -0.822 1.00 79.62 82 SER A N 1
ATOM 652 C CA . SER A 1 82 ? 17.661 5.183 -0.147 1.00 79.62 82 SER A CA 1
ATOM 653 C C . SER A 1 82 ? 18.959 5.389 0.637 1.00 79.62 82 SER A C 1
ATOM 655 O O . SER A 1 82 ? 19.490 4.461 1.240 1.00 79.62 82 SER A O 1
ATOM 657 N N . THR A 1 83 ? 19.475 6.613 0.632 1.00 79.25 83 THR A N 1
ATOM 658 C CA . THR A 1 83 ? 20.652 7.000 1.422 1.00 79.25 83 THR A CA 1
ATOM 659 C C . THR A 1 83 ? 20.294 7.496 2.821 1.00 79.25 83 THR A C 1
ATOM 661 O O . THR A 1 83 ? 21.192 7.703 3.629 1.00 79.25 83 THR A O 1
ATOM 664 N N . ALA A 1 84 ? 19.006 7.716 3.102 1.00 71.88 84 ALA A N 1
ATOM 665 C CA . ALA A 1 84 ? 18.536 8.241 4.375 1.00 71.88 84 ALA A CA 1
ATOM 666 C C . ALA A 1 84 ? 18.123 7.108 5.321 1.00 71.88 84 ALA A C 1
ATOM 668 O O . ALA A 1 84 ? 17.414 6.182 4.915 1.00 71.88 84 ALA A O 1
ATOM 669 N N . ASP A 1 85 ? 18.509 7.237 6.590 1.00 67.19 85 ASP A N 1
ATOM 670 C CA . ASP A 1 85 ? 17.974 6.414 7.671 1.00 67.19 85 ASP A CA 1
ATOM 671 C C . ASP A 1 85 ? 16.521 6.830 7.927 1.00 67.19 85 ASP A C 1
ATOM 673 O O . ASP A 1 85 ? 16.224 7.944 8.365 1.00 67.19 85 ASP A O 1
ATOM 677 N N . GLY A 1 86 ? 15.593 5.942 7.577 1.00 69.00 86 GLY A N 1
ATOM 678 C CA . GLY A 1 86 ? 14.163 6.220 7.603 1.00 69.00 86 GLY A CA 1
ATOM 679 C C . GLY A 1 86 ? 13.551 5.956 8.971 1.00 69.00 86 GLY A C 1
ATOM 680 O O . GLY A 1 86 ? 12.913 4.924 9.148 1.00 69.00 86 GLY A O 1
ATOM 681 N N . GLN A 1 87 ? 13.724 6.873 9.923 1.00 82.88 87 GLN A N 1
ATOM 682 C CA . GLN A 1 87 ? 12.903 6.872 11.137 1.00 82.88 87 GLN A CA 1
ATOM 683 C C . GLN A 1 87 ? 11.478 7.314 10.793 1.00 82.88 87 GLN A C 1
ATOM 685 O O . GLN A 1 87 ? 11.288 8.287 10.057 1.00 82.88 87 GLN A O 1
ATOM 690 N N 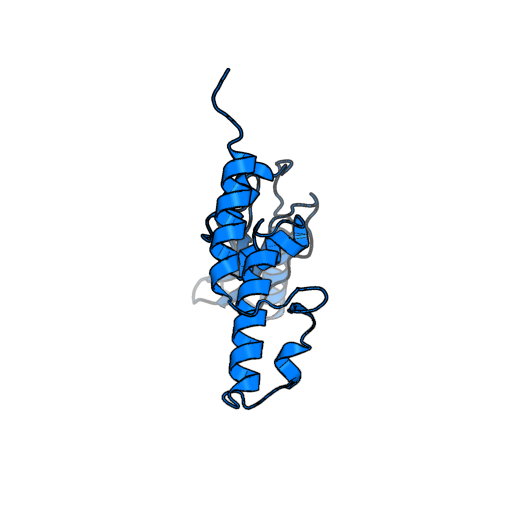. THR A 1 88 ? 10.482 6.606 11.316 1.00 88.56 88 THR A N 1
ATOM 691 C CA . THR A 1 88 ? 9.067 6.949 11.152 1.00 88.56 88 THR A CA 1
ATOM 692 C C . THR A 1 88 ? 8.561 7.784 12.317 1.00 88.56 88 THR A C 1
ATOM 694 O O . THR A 1 88 ? 9.055 7.703 13.441 1.00 88.56 88 THR A O 1
ATOM 697 N N . TYR A 1 89 ? 7.578 8.637 12.041 1.00 92.94 89 TYR A N 1
ATOM 698 C CA . TYR A 1 89 ? 6.909 9.452 13.051 1.00 92.94 89 TYR A CA 1
ATOM 699 C C . TYR A 1 89 ? 5.600 8.787 13.453 1.00 92.94 89 TYR A C 1
ATOM 701 O O . TYR A 1 89 ? 4.516 9.239 13.083 1.00 92.94 89 TYR A O 1
ATOM 709 N N . ASP A 1 90 ? 5.713 7.711 14.227 1.00 92.38 90 ASP A N 1
ATOM 710 C CA . ASP A 1 90 ? 4.599 6.817 14.557 1.00 92.38 90 ASP A CA 1
ATOM 711 C C . ASP A 1 90 ? 3.397 7.555 15.162 1.00 92.38 90 ASP A C 1
ATOM 713 O O . ASP A 1 90 ? 2.266 7.263 14.800 1.00 92.38 90 ASP A O 1
ATOM 717 N N . ASN A 1 91 ? 3.614 8.586 15.987 1.00 92.94 91 ASN A N 1
ATOM 718 C CA . ASN A 1 91 ? 2.522 9.399 16.544 1.00 92.94 91 ASN A CA 1
ATOM 719 C C . ASN A 1 91 ? 1.729 10.158 15.465 1.00 92.94 91 ASN A C 1
ATOM 721 O O . ASN A 1 91 ? 0.510 10.278 15.553 1.00 92.94 91 ASN A O 1
ATOM 725 N N . MET A 1 92 ? 2.411 10.680 14.441 1.00 93.56 92 MET A N 1
ATOM 726 C CA . MET A 1 92 ? 1.755 11.388 13.335 1.00 93.56 92 MET A CA 1
ATOM 727 C C . MET A 1 92 ? 1.046 10.407 12.401 1.00 93.56 92 MET A C 1
ATOM 729 O O . MET A 1 92 ? -0.059 10.680 11.934 1.00 93.56 92 MET A O 1
ATOM 733 N N . ILE A 1 93 ? 1.664 9.249 12.169 1.00 93.44 93 ILE A N 1
ATOM 734 C CA . ILE A 1 93 ? 1.066 8.151 11.410 1.00 93.44 93 ILE A CA 1
ATOM 735 C C . ILE A 1 93 ? -0.196 7.646 12.123 1.00 93.44 93 ILE A C 1
ATOM 737 O O . ILE A 1 93 ? -1.234 7.494 11.483 1.00 93.44 93 ILE A O 1
ATOM 741 N N . GLN A 1 94 ? -0.139 7.452 13.443 1.00 94.19 94 GLN A N 1
ATOM 742 C CA . GLN A 1 94 ? -1.270 7.039 14.271 1.00 94.19 94 GLN A CA 1
ATOM 743 C C . GLN A 1 94 ? -2.415 8.051 14.192 1.00 94.19 94 GLN A C 1
ATOM 745 O O . GLN A 1 94 ? -3.539 7.667 13.882 1.00 94.19 94 GLN A O 1
ATOM 750 N N . ALA A 1 95 ? -2.125 9.348 14.343 1.00 91.81 95 ALA A N 1
ATOM 751 C CA . ALA A 1 95 ? -3.138 10.394 14.208 1.00 91.81 95 ALA A CA 1
ATOM 752 C C . ALA A 1 95 ? -3.847 10.343 12.843 1.00 91.81 95 ALA A C 1
ATOM 754 O O . ALA A 1 95 ? -5.062 10.503 12.769 1.00 91.81 95 ALA A O 1
ATOM 755 N N . ARG A 1 96 ? -3.114 10.067 11.756 1.00 91.56 96 ARG A N 1
ATOM 756 C CA . ARG A 1 96 ? -3.702 9.878 10.421 1.00 91.56 96 ARG A CA 1
ATOM 757 C C . ARG A 1 96 ? -4.501 8.575 10.300 1.00 91.56 96 ARG A C 1
ATOM 759 O O . ARG A 1 96 ? -5.508 8.540 9.598 1.00 91.56 96 ARG A O 1
ATOM 766 N N . LEU A 1 97 ? -4.078 7.494 10.954 1.00 92.81 97 LEU A N 1
ATOM 767 C CA . LEU A 1 97 ? -4.847 6.246 10.968 1.00 92.81 97 LEU A CA 1
ATOM 768 C C . LEU A 1 97 ? -6.204 6.430 11.642 1.00 92.81 97 LEU A C 1
ATOM 770 O O . LEU A 1 97 ? -7.202 5.895 11.150 1.00 92.81 97 LEU A O 1
ATOM 774 N N . ASP A 1 98 ? -6.229 7.214 12.716 1.00 91.50 98 ASP A N 1
ATOM 775 C CA . ASP A 1 98 ? -7.422 7.503 13.504 1.00 91.50 98 ASP A CA 1
ATOM 776 C C . ASP A 1 98 ? -8.406 8.437 12.781 1.00 91.50 98 ASP A C 1
ATOM 778 O O . ASP A 1 98 ? -9.606 8.371 13.042 1.00 91.50 98 ASP A O 1
ATOM 782 N N . THR A 1 99 ? -7.952 9.242 11.809 1.00 90.06 99 T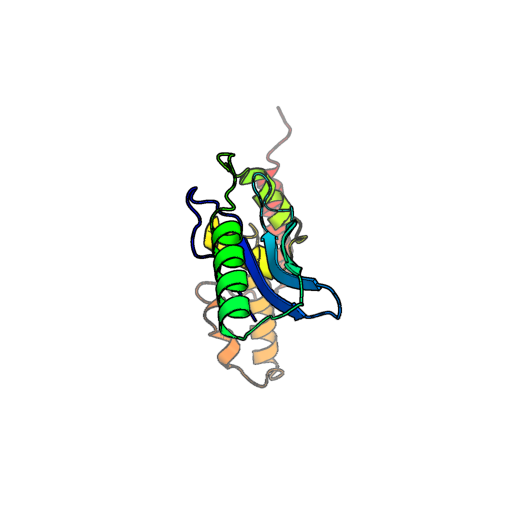HR A N 1
ATOM 783 C CA . THR A 1 99 ? -8.848 10.071 10.976 1.00 90.06 99 THR A CA 1
ATOM 784 C C . THR A 1 99 ? -9.587 9.283 9.894 1.00 90.06 99 THR A C 1
ATOM 786 O O . THR A 1 99 ? -10.402 9.858 9.174 1.00 90.06 99 THR A O 1
ATOM 789 N N . LEU A 1 100 ? -9.331 7.978 9.760 1.00 89.88 100 LEU A N 1
ATOM 790 C CA . LEU A 1 100 ? -9.951 7.113 8.750 1.00 89.88 100 LEU A CA 1
ATOM 791 C C . LEU A 1 100 ? -9.660 7.518 7.293 1.00 89.88 100 LEU A C 1
ATOM 793 O O . LEU A 1 100 ? -10.430 7.213 6.385 1.00 89.88 100 LEU A O 1
ATOM 797 N N . GLN A 1 101 ? -8.535 8.198 7.056 1.00 88.12 101 GLN A N 1
ATOM 798 C CA . GLN A 1 101 ? -8.149 8.721 5.737 1.00 88.12 101 GLN A CA 1
ATOM 799 C C . GLN A 1 101 ? -7.170 7.823 4.967 1.00 88.12 101 GLN A C 1
ATOM 801 O O . GLN A 1 101 ? -6.676 8.205 3.903 1.00 88.12 101 GLN A O 1
ATOM 806 N N . CYS A 1 102 ? -6.847 6.647 5.499 1.00 89.06 102 CYS A N 1
ATOM 807 C CA . CYS A 1 102 ? -5.946 5.701 4.851 1.00 89.06 102 CYS A CA 1
ATOM 808 C C . CYS A 1 102 ? -6.716 4.740 3.934 1.00 89.06 102 CYS A C 1
ATOM 810 O O . CYS A 1 102 ? -7.873 4.403 4.179 1.00 89.06 102 CYS A O 1
ATOM 812 N N . THR A 1 103 ? -6.060 4.276 2.870 1.00 91.25 103 THR A N 1
ATOM 813 C CA . THR A 1 103 ? -6.585 3.178 2.050 1.00 91.25 103 THR A CA 1
ATOM 814 C C . THR A 1 103 ? -6.500 1.862 2.822 1.00 91.25 103 THR A C 1
ATOM 816 O O . THR A 1 103 ? -5.715 1.723 3.762 1.00 91.25 103 THR A O 1
ATOM 819 N N . GLU A 1 104 ? -7.286 0.863 2.421 1.00 90.50 104 GLU A N 1
ATOM 820 C CA . GLU A 1 104 ? -7.230 -0.466 3.043 1.00 90.50 104 GLU A CA 1
ATOM 821 C C . GLU A 1 104 ? -5.827 -1.089 2.956 1.00 90.50 104 GLU A C 1
ATOM 823 O O . GLU A 1 104 ? -5.344 -1.701 3.908 1.00 90.50 104 GLU A O 1
ATOM 828 N N . GLU A 1 105 ? -5.148 -0.888 1.830 1.00 90.50 105 GLU A N 1
ATOM 829 C CA . GLU A 1 105 ? -3.772 -1.331 1.635 1.00 90.50 105 GLU A CA 1
ATOM 830 C C . GLU A 1 105 ? -2.813 -0.669 2.630 1.00 90.50 105 GLU A C 1
ATOM 832 O O . GLU A 1 105 ? -2.050 -1.367 3.300 1.00 90.50 105 GLU A O 1
ATOM 837 N N . ALA A 1 106 ? -2.940 0.646 2.827 1.00 90.88 106 ALA A N 1
ATOM 838 C CA . ALA A 1 106 ? -2.156 1.378 3.812 1.00 90.88 106 ALA A CA 1
ATOM 839 C C . ALA A 1 106 ? -2.416 0.873 5.241 1.00 90.88 106 ALA A C 1
ATOM 841 O O . ALA A 1 106 ? -1.468 0.710 6.007 1.00 90.88 106 ALA A O 1
ATOM 842 N N . TYR A 1 107 ? -3.670 0.564 5.597 1.00 92.50 107 TYR A N 1
ATOM 843 C CA . TYR A 1 107 ? -4.002 -0.038 6.894 1.00 92.50 107 TYR A CA 1
ATOM 844 C C . TYR A 1 107 ? -3.315 -1.387 7.104 1.00 92.50 107 TYR A C 1
ATOM 846 O O . TYR A 1 107 ? -2.758 -1.641 8.173 1.00 92.50 107 TYR A O 1
ATOM 854 N N . ARG A 1 108 ? -3.348 -2.259 6.092 1.00 92.06 108 ARG A N 1
ATOM 855 C CA . ARG A 1 108 ? -2.709 -3.579 6.163 1.00 92.06 108 ARG A CA 1
ATOM 856 C C . ARG A 1 108 ? -1.192 -3.456 6.266 1.00 92.06 108 ARG A C 1
ATOM 858 O O . ARG A 1 108 ? -0.596 -4.135 7.100 1.00 92.06 108 ARG A O 1
ATOM 865 N N . TRP A 1 109 ? -0.586 -2.579 5.467 1.00 92.69 109 TRP A N 1
ATOM 866 C CA . TRP A 1 109 ? 0.854 -2.337 5.492 1.00 92.69 109 TRP A CA 1
ATOM 867 C C . TRP A 1 109 ? 1.303 -1.768 6.848 1.00 92.69 109 TRP A C 1
ATOM 869 O O . TRP A 1 109 ? 2.201 -2.330 7.472 1.00 92.69 109 TRP A O 1
ATOM 879 N N . LEU A 1 110 ? 0.620 -0.743 7.376 1.00 93.00 110 LEU A N 1
ATOM 880 C CA . LEU A 1 110 ? 0.948 -0.133 8.673 1.00 93.00 110 LEU A CA 1
ATOM 881 C C . LEU A 1 110 ? 0.806 -1.106 9.844 1.00 93.00 110 LEU A C 1
ATOM 883 O O . LEU A 1 110 ? 1.664 -1.138 10.728 1.00 93.00 110 LEU A O 1
ATOM 887 N N . LYS A 1 111 ? -0.224 -1.955 9.823 1.00 93.19 111 LYS A N 1
ATOM 888 C CA . LYS A 1 111 ? -0.379 -3.023 10.814 1.00 93.19 111 LYS A CA 1
ATOM 889 C C . LYS A 1 111 ? 0.733 -4.068 10.703 1.00 93.19 111 LYS A C 1
ATOM 891 O O . LYS A 1 111 ? 1.240 -4.520 11.721 1.00 93.19 111 LYS A O 1
ATOM 896 N N . GLY A 1 112 ? 1.115 -4.454 9.487 1.00 91.25 112 GLY A N 1
ATOM 897 C CA . GLY A 1 112 ? 2.153 -5.461 9.258 1.00 91.25 112 GLY A CA 1
ATOM 898 C C . GLY A 1 112 ? 3.565 -4.986 9.608 1.00 91.25 112 GLY A C 1
ATOM 899 O O . GLY A 1 112 ? 4.342 -5.758 10.160 1.00 91.25 112 GLY A O 1
ATOM 900 N N . VAL A 1 113 ? 3.892 -3.728 9.299 1.00 89.31 113 VAL A N 1
ATOM 901 C CA . VAL A 1 113 ? 5.253 -3.184 9.436 1.00 89.31 113 VAL A CA 1
ATOM 902 C C . VAL A 1 113 ? 5.458 -2.454 10.761 1.00 89.31 113 VAL A C 1
ATOM 904 O O . VAL A 1 113 ? 6.469 -2.673 11.422 1.00 89.31 113 VAL A O 1
ATOM 907 N N . HIS A 1 114 ? 4.503 -1.615 11.169 1.00 89.19 114 HIS A N 1
ATOM 908 C CA . HIS A 1 114 ? 4.615 -0.779 12.370 1.00 89.19 114 HIS A CA 1
ATOM 909 C C . HIS A 1 114 ? 3.750 -1.266 13.539 1.00 89.19 114 HIS A C 1
ATOM 911 O O . HIS A 1 114 ? 3.826 -0.703 14.627 1.00 89.19 114 HIS A O 1
ATOM 917 N N . ASN A 1 115 ? 2.921 -2.301 13.342 1.00 92.25 115 ASN A N 1
ATOM 918 C CA . ASN A 1 115 ? 1.923 -2.741 14.323 1.00 92.25 115 ASN A CA 1
ATOM 919 C C . ASN A 1 115 ? 0.971 -1.605 14.761 1.00 92.25 115 ASN A C 1
ATOM 921 O O . ASN A 1 115 ? 0.450 -1.609 15.877 1.00 92.25 115 ASN A O 1
ATOM 925 N N . LEU A 1 116 ? 0.740 -0.633 13.871 1.00 93.44 116 LEU A N 1
ATOM 926 C CA . LEU A 1 116 ? -0.190 0.473 14.088 1.00 93.44 116 LEU A CA 1
ATOM 927 C C . LEU A 1 116 ? -1.565 0.125 13.518 1.00 93.44 116 LEU A C 1
ATOM 929 O O . LEU A 1 116 ? -1.693 -0.477 12.451 1.00 93.44 116 LEU A O 1
ATOM 933 N N . GLN A 1 117 ? -2.609 0.522 14.234 1.00 93.69 117 GLN A N 1
ATOM 934 C CA . GLN A 1 117 ? -4.003 0.324 13.845 1.00 93.69 117 GLN A CA 1
ATOM 935 C C . GLN A 1 117 ? -4.857 1.449 14.439 1.00 93.69 117 GLN A C 1
ATOM 937 O O . GLN A 1 117 ? -4.436 2.060 15.422 1.00 93.69 117 GLN A O 1
ATOM 942 N N . PRO A 1 118 ? -6.062 1.712 13.905 1.00 92.38 118 PRO A N 1
ATOM 943 C CA . PRO A 1 118 ? -6.969 2.675 14.518 1.00 92.38 118 PRO A CA 1
ATOM 944 C C . PRO A 1 118 ? -7.213 2.362 15.998 1.00 92.38 118 PRO A C 1
ATOM 946 O O . PRO A 1 118 ? -7.535 1.215 16.344 1.00 92.38 118 PRO A O 1
ATOM 949 N N . VAL A 1 119 ? -7.114 3.380 16.854 1.00 89.81 119 VAL A N 1
ATOM 950 C CA . VAL A 1 119 ? -7.286 3.266 18.315 1.00 89.81 119 VAL A CA 1
ATOM 951 C C . VAL A 1 119 ? -8.639 2.640 18.655 1.00 89.81 119 VAL A C 1
ATOM 953 O O . VAL A 1 119 ? -8.736 1.747 19.495 1.00 89.81 119 VAL A O 1
ATOM 956 N N . HIS A 1 120 ? -9.683 3.029 17.925 1.00 89.00 120 HIS A N 1
ATOM 957 C CA . HIS A 1 120 ? -11.053 2.569 18.153 1.00 89.00 120 HIS A CA 1
ATOM 958 C C . HIS A 1 120 ? -11.462 1.356 17.302 1.00 89.00 120 HIS A C 1
ATOM 960 O O . HIS A 1 120 ? -12.648 1.050 17.178 1.00 89.00 120 HIS A O 1
ATOM 966 N N . SER A 1 121 ? -10.498 0.616 16.744 1.00 88.81 121 SER A N 1
ATOM 967 C CA . SER A 1 121 ? -10.764 -0.607 15.969 1.00 88.81 121 SER A CA 1
ATOM 968 C C . SER A 1 121 ? -11.605 -1.630 16.746 1.00 88.81 121 SER A C 1
ATOM 970 O O . SER A 1 121 ? -12.566 -2.173 16.207 1.00 88.81 121 SER A O 1
ATOM 972 N N . ARG A 1 122 ? -11.323 -1.839 18.040 1.00 89.25 122 ARG A N 1
ATOM 973 C CA . ARG A 1 122 ? -12.094 -2.756 18.902 1.00 89.25 122 ARG A CA 1
ATOM 974 C C . ARG A 1 122 ? -13.543 -2.302 19.099 1.00 89.25 122 ARG A C 1
ATOM 976 O O . ARG A 1 122 ? -14.447 -3.135 19.075 1.00 89.25 122 ARG A O 1
ATOM 983 N N . ALA A 1 123 ? -13.768 -1.000 19.266 1.00 90.25 123 ALA A N 1
ATOM 984 C CA . ALA A 1 123 ? -15.105 -0.424 19.395 1.00 90.25 123 ALA A CA 1
ATOM 985 C C . ALA A 1 123 ? -15.908 -0.601 18.094 1.00 90.25 123 ALA A C 1
ATOM 987 O O . ALA A 1 123 ? -17.052 -1.053 18.128 1.00 90.25 123 ALA A O 1
ATOM 988 N N . ALA A 1 124 ? -15.281 -0.363 16.939 1.00 90.12 124 ALA A N 1
ATOM 989 C CA . ALA A 1 124 ? -15.894 -0.626 15.638 1.00 90.12 124 ALA A CA 1
ATOM 990 C C . ALA A 1 124 ? -16.262 -2.112 15.467 1.00 90.12 124 ALA A C 1
ATOM 992 O O . ALA A 1 124 ? -17.386 -2.434 15.083 1.00 90.12 124 ALA A O 1
ATOM 993 N N . THR A 1 125 ? -15.368 -3.035 15.831 1.00 92.50 125 THR A N 1
ATOM 994 C CA . THR A 1 125 ? -15.659 -4.476 15.788 1.00 92.50 125 THR A CA 1
ATOM 995 C C . THR A 1 125 ? -16.815 -4.857 16.715 1.00 92.50 125 THR A C 1
ATOM 997 O O . THR A 1 125 ? -17.672 -5.651 16.333 1.00 92.50 125 THR A O 1
ATOM 1000 N N . LYS A 1 126 ? -16.882 -4.268 17.915 1.00 93.31 126 LYS A N 1
ATOM 1001 C CA . LYS A 1 126 ? -17.978 -4.461 18.879 1.00 93.31 126 LYS A CA 1
ATOM 1002 C C . LYS A 1 126 ? -19.320 -4.001 18.319 1.00 93.31 126 LYS A C 1
ATOM 1004 O O . LYS A 1 126 ? -20.316 -4.719 18.440 1.00 93.31 126 LYS A O 1
ATOM 1009 N N . PHE A 1 127 ? -19.338 -2.846 17.658 1.00 94.25 127 PHE A N 1
ATOM 1010 C CA . PHE A 1 127 ? -20.513 -2.327 16.964 1.00 94.25 127 PHE A CA 1
ATOM 1011 C C . PHE A 1 127 ? -20.997 -3.301 15.883 1.00 94.25 127 PHE A C 1
ATOM 1013 O O . PHE A 1 127 ? -22.151 -3.732 15.907 1.00 94.25 127 PHE A O 1
ATOM 1020 N N . VAL A 1 128 ? -20.092 -3.728 14.994 1.00 94.06 128 VAL A N 1
ATOM 1021 C CA . VAL A 1 128 ? -20.414 -4.665 13.908 1.00 94.06 128 VAL A CA 1
ATOM 1022 C C . VAL A 1 128 ? -20.896 -6.008 14.458 1.00 94.06 128 VAL A C 1
ATOM 1024 O O . VAL A 1 128 ? -21.949 -6.481 14.041 1.00 94.06 128 VAL A O 1
ATOM 1027 N N . LYS A 1 129 ? -20.200 -6.600 15.439 1.00 94.12 129 LYS A N 1
ATOM 1028 C CA . LYS A 1 129 ? -20.598 -7.878 16.055 1.00 94.12 129 LYS A CA 1
ATOM 1029 C C . LYS A 1 129 ? -22.008 -7.816 16.644 1.00 94.12 129 LYS A C 1
ATOM 1031 O O . LYS A 1 129 ? -22.775 -8.773 16.534 1.00 94.12 129 LYS A O 1
ATOM 1036 N N . SER A 1 130 ? -22.355 -6.686 17.258 1.00 93.31 130 SER A N 1
ATOM 1037 C CA . SER A 1 130 ? -23.673 -6.476 17.860 1.00 93.31 130 SER A CA 1
ATOM 1038 C C . SER A 1 130 ? -24.773 -6.394 16.801 1.00 93.31 130 SER A C 1
ATOM 1040 O O . SER A 1 130 ? -25.804 -7.045 16.956 1.00 93.31 130 SER A O 1
ATOM 1042 N N . ILE A 1 131 ? -24.529 -5.699 15.683 1.00 93.38 131 ILE A N 1
ATOM 1043 C CA . ILE A 1 131 ? -25.448 -5.683 14.532 1.00 93.38 131 ILE A CA 1
ATOM 1044 C C . ILE A 1 131 ? -25.605 -7.081 13.937 1.00 93.38 131 ILE A C 1
ATOM 1046 O O . ILE A 1 131 ? -26.725 -7.535 13.726 1.00 93.38 131 ILE A O 1
ATOM 1050 N N . VAL A 1 132 ? -24.496 -7.782 13.694 1.00 92.75 132 VAL A N 1
ATOM 1051 C CA . VAL A 1 132 ? -24.514 -9.135 13.126 1.00 92.75 132 VAL A CA 1
ATOM 1052 C C . VAL A 1 132 ? -25.361 -10.067 13.994 1.00 92.75 132 VAL A C 1
ATOM 1054 O O . VAL A 1 132 ? -26.200 -10.788 13.467 1.00 92.75 132 VAL A O 1
ATOM 1057 N N . LYS A 1 133 ? -25.220 -10.010 15.324 1.00 91.25 133 LYS A N 1
ATOM 1058 C CA . LYS A 1 133 ? -26.030 -10.833 16.234 1.00 91.25 133 LYS A CA 1
ATOM 1059 C C . LYS A 1 133 ? -27.527 -10.512 16.158 1.00 91.25 133 LYS A C 1
ATOM 1061 O O . LYS A 1 133 ? -28.331 -11.438 16.228 1.00 91.25 133 LYS A O 1
ATOM 1066 N N . ILE A 1 134 ? -27.899 -9.238 16.016 1.00 93.19 134 ILE A N 1
ATOM 1067 C CA . ILE A 1 134 ? -29.301 -8.835 15.815 1.00 93.19 134 ILE A CA 1
ATOM 1068 C C . ILE A 1 134 ? -29.828 -9.427 14.504 1.00 93.19 134 ILE A C 1
ATOM 1070 O O . ILE A 1 134 ? -30.875 -10.062 14.496 1.00 93.19 134 ILE A O 1
ATOM 1074 N N . LEU A 1 135 ? -29.062 -9.312 13.417 1.00 92.69 135 LEU A N 1
ATOM 1075 C CA . LEU A 1 135 ? -29.464 -9.840 12.113 1.00 92.69 135 LEU A CA 1
ATOM 1076 C C . LEU A 1 135 ? -29.576 -11.373 12.089 1.00 92.69 135 LEU A C 1
ATOM 1078 O O . LEU A 1 135 ? -30.465 -11.896 11.417 1.00 92.69 135 LEU A O 1
ATOM 1082 N N . VAL A 1 136 ? -28.713 -12.092 12.820 1.00 92.56 136 VAL A N 1
ATOM 1083 C CA . VAL A 1 136 ? -28.853 -13.546 13.028 1.00 92.56 136 VAL A CA 1
ATOM 1084 C C . VAL A 1 136 ? -30.139 -13.856 13.795 1.00 92.56 136 VAL A C 1
ATOM 1086 O O . VAL A 1 136 ? -30.897 -14.726 13.380 1.00 92.56 136 VAL A O 1
ATOM 1089 N N . ALA A 1 137 ? -30.423 -13.130 14.880 1.00 90.25 137 ALA A N 1
ATOM 1090 C CA . ALA A 1 137 ? -31.641 -13.337 15.666 1.00 90.25 137 ALA A CA 1
ATOM 1091 C C . ALA A 1 137 ? -32.926 -13.077 14.854 1.00 90.25 137 ALA A C 1
ATOM 1093 O O . ALA A 1 137 ? -33.924 -13.769 15.052 1.00 90.25 137 ALA A O 1
ATOM 1094 N N . ASP A 1 138 ? -32.876 -12.134 13.910 1.00 92.44 138 ASP A N 1
ATOM 1095 C CA . ASP A 1 138 ? -33.977 -11.791 13.003 1.00 92.44 138 ASP A CA 1
ATOM 1096 C C . ASP A 1 138 ? -34.044 -12.688 11.746 1.00 92.44 138 ASP A C 1
ATOM 1098 O O . ASP A 1 138 ? -34.879 -12.464 10.860 1.00 92.44 138 ASP A O 1
ATOM 1102 N N . GLY A 1 139 ? -33.154 -13.683 11.624 1.00 90.50 139 GLY A N 1
ATOM 1103 C CA . GLY A 1 139 ? -33.095 -14.604 10.483 1.00 90.50 139 GLY A CA 1
ATOM 1104 C C . GLY A 1 139 ? -32.789 -13.923 9.144 1.00 90.50 139 GLY A C 1
ATOM 1105 O O . GLY A 1 139 ? -33.202 -14.411 8.094 1.00 90.50 139 GLY A O 1
ATOM 1106 N N . GLN A 1 140 ? -32.116 -12.767 9.165 1.00 92.25 140 GLN A N 1
ATOM 1107 C CA . GLN A 1 140 ? -31.804 -11.973 7.967 1.00 92.25 140 GLN A CA 1
ATOM 1108 C C . GLN A 1 140 ? -30.481 -12.376 7.303 1.00 92.25 140 GLN A C 1
ATOM 111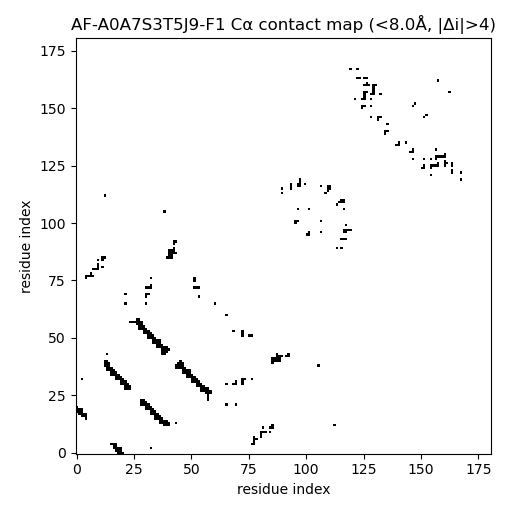0 O O . GLN A 1 140 ? -30.190 -11.933 6.190 1.00 92.25 140 GLN A O 1
ATOM 1115 N N . LEU A 1 141 ? -29.660 -13.189 7.973 1.00 89.56 141 LEU A N 1
ATOM 1116 C CA . LEU A 1 141 ? -28.381 -13.660 7.448 1.00 89.56 141 LEU A CA 1
ATOM 1117 C C . LEU A 1 141 ? -28.492 -15.102 6.962 1.00 89.56 141 LEU A C 1
ATOM 1119 O O . LEU A 1 141 ? -29.068 -15.959 7.620 1.00 89.56 141 LEU A O 1
ATOM 1123 N N . TRP A 1 142 ? -27.909 -15.352 5.792 1.00 87.56 142 TRP A N 1
ATOM 1124 C CA . TRP A 1 142 ? -27.815 -16.680 5.184 1.00 87.56 142 TRP A CA 1
ATOM 1125 C C . TRP A 1 142 ? -26.764 -17.565 5.869 1.00 87.56 142 TRP A C 1
ATOM 1127 O O . TRP A 1 142 ? -26.854 -18.787 5.794 1.00 87.56 142 TRP A O 1
ATOM 1137 N N . ASP A 1 143 ? -25.782 -16.944 6.525 1.00 89.75 143 ASP A N 1
ATOM 1138 C CA . ASP A 1 143 ? -24.735 -17.604 7.296 1.00 89.75 143 ASP A CA 1
ATOM 1139 C C . ASP A 1 143 ? -24.763 -17.095 8.741 1.00 89.75 143 ASP A C 1
ATOM 1141 O O . ASP A 1 143 ? -24.374 -15.963 9.028 1.00 89.75 143 ASP A O 1
ATOM 1145 N N . GLU A 1 144 ? -25.238 -17.939 9.653 1.00 87.56 144 GLU A N 1
ATOM 1146 C CA . GLU A 1 144 ? -25.288 -17.644 11.089 1.00 87.56 144 GLU A CA 1
ATOM 1147 C C . GLU A 1 144 ? -23.920 -17.825 11.771 1.00 87.56 144 GLU A C 1
ATOM 1149 O O . GLU A 1 144 ? -23.679 -17.265 12.843 1.00 87.56 144 GLU A O 1
ATOM 1154 N N . THR A 1 145 ? -22.990 -18.550 11.136 1.00 89.38 145 THR A N 1
ATOM 1155 C CA . THR A 1 145 ? -21.654 -18.839 11.687 1.00 89.38 145 THR A CA 1
ATOM 1156 C C . THR A 1 145 ? -20.723 -17.634 11.635 1.00 89.38 145 THR A C 1
ATOM 1158 O O . THR A 1 145 ? -19.716 -17.589 12.338 1.00 89.38 145 THR A O 1
ATOM 1161 N N . ILE A 1 146 ? -21.096 -16.591 10.887 1.00 89.25 146 ILE A N 1
ATOM 1162 C CA . ILE A 1 146 ? -20.341 -15.339 10.791 1.00 89.25 146 ILE A CA 1
ATOM 1163 C C . ILE A 1 146 ? -20.095 -14.677 12.159 1.00 89.25 146 ILE A C 1
ATOM 1165 O O . ILE A 1 146 ? -19.109 -13.964 12.323 1.00 89.25 146 ILE A O 1
ATOM 1169 N N . VAL A 1 147 ? -20.946 -14.932 13.163 1.00 87.19 147 VAL A N 1
ATOM 1170 C CA . VAL A 1 147 ? -20.773 -14.439 14.546 1.00 87.19 147 VAL A CA 1
ATOM 1171 C C . VAL A 1 147 ? -19.519 -15.025 15.214 1.00 87.19 147 VAL A C 1
ATOM 1173 O O . VAL A 1 147 ? -18.949 -14.401 16.113 1.00 87.19 147 VAL A O 1
ATOM 1176 N N . GLU A 1 148 ? -19.085 -16.203 14.768 1.00 87.75 148 GLU A N 1
ATOM 1177 C CA . GLU A 1 148 ? -17.935 -16.952 15.282 1.00 87.75 148 GLU A CA 1
ATOM 1178 C C . GLU A 1 148 ? -16.635 -16.645 14.528 1.00 87.75 148 GLU A C 1
ATOM 1180 O O . GLU A 1 148 ? -15.590 -17.202 14.858 1.00 87.75 148 GLU A O 1
ATOM 1185 N N . ALA A 1 149 ? -16.671 -15.749 13.535 1.00 90.38 149 ALA A N 1
ATOM 1186 C CA . ALA A 1 149 ? -15.485 -15.361 12.785 1.00 90.38 149 ALA A CA 1
ATOM 1187 C C . ALA A 1 149 ? -14.370 -14.850 13.715 1.00 90.38 149 ALA A C 1
ATOM 1189 O O . ALA A 1 149 ? -14.628 -14.116 14.672 1.00 90.38 149 ALA A O 1
ATOM 1190 N N . ASP A 1 150 ? -13.113 -15.164 13.383 1.00 90.00 150 ASP A N 1
ATOM 1191 C CA . ASP A 1 150 ? -11.939 -14.816 14.202 1.00 90.00 150 ASP A CA 1
ATOM 1192 C C . ASP A 1 150 ? -11.857 -13.320 14.541 1.00 90.00 150 ASP A C 1
ATOM 1194 O O . ASP A 1 150 ? -11.412 -12.945 15.625 1.00 90.00 150 ASP A O 1
ATOM 1198 N N . VAL A 1 151 ? -12.340 -12.452 13.644 1.00 87.56 151 VAL A N 1
ATOM 1199 C CA . VAL A 1 151 ? -12.394 -10.997 13.860 1.00 87.56 151 VAL A CA 1
ATOM 1200 C C . VAL A 1 151 ? -13.261 -10.602 15.062 1.00 87.56 151 VAL A C 1
ATOM 1202 O O . VAL A 1 151 ? -13.011 -9.577 15.687 1.00 87.56 151 VAL A O 1
ATOM 1205 N N . PHE A 1 152 ? -14.258 -11.414 15.414 1.00 90.94 152 PHE A N 1
ATOM 1206 C CA . PHE A 1 152 ? -15.179 -11.189 16.527 1.00 90.94 152 PHE A CA 1
ATOM 1207 C C . PHE A 1 152 ? -14.777 -11.914 17.810 1.00 90.94 152 PHE A C 1
ATOM 1209 O O . PHE A 1 152 ? -15.483 -11.813 18.824 1.00 90.94 152 PHE A O 1
ATOM 1216 N N . ARG A 1 153 ? -13.663 -12.647 17.797 1.00 88.00 153 ARG A N 1
ATOM 1217 C CA . ARG A 1 153 ? -13.158 -13.350 18.971 1.00 88.00 153 ARG A CA 1
ATOM 1218 C C . ARG A 1 153 ? -12.845 -12.357 20.095 1.00 88.00 153 ARG A C 1
ATOM 1220 O O . ARG A 1 153 ? -12.287 -11.293 19.855 1.00 88.00 153 ARG A O 1
ATOM 1227 N N . ASP A 1 154 ? -13.240 -12.695 21.321 1.00 86.88 154 ASP A N 1
ATOM 1228 C CA . ASP A 1 154 ? -13.000 -11.884 22.530 1.00 86.88 154 ASP A CA 1
ATOM 1229 C C . ASP A 1 154 ? -13.588 -10.454 22.490 1.00 86.88 154 ASP A C 1
ATOM 1231 O O . ASP A 1 154 ? -13.163 -9.567 23.238 1.00 86.88 154 ASP A O 1
ATOM 1235 N N . VAL A 1 155 ? -14.578 -10.226 21.619 1.00 89.44 155 VAL A N 1
ATOM 1236 C CA . VAL A 1 155 ? -15.338 -8.974 21.525 1.00 89.44 155 VAL A CA 1
ATOM 1237 C C . VAL A 1 155 ? -16.720 -9.163 22.141 1.00 89.44 155 VAL A C 1
ATOM 1239 O O . VAL A 1 155 ? -17.463 -10.072 21.759 1.00 89.44 155 VAL A O 1
ATOM 1242 N N . ASP A 1 156 ? -17.075 -8.296 23.084 1.00 88.06 156 ASP A N 1
ATOM 1243 C CA . ASP A 1 156 ? -18.379 -8.335 23.742 1.00 88.06 156 ASP A CA 1
ATOM 1244 C C . ASP A 1 156 ? -19.508 -8.004 22.766 1.00 88.06 156 ASP A C 1
ATOM 1246 O O . ASP A 1 156 ? -19.317 -7.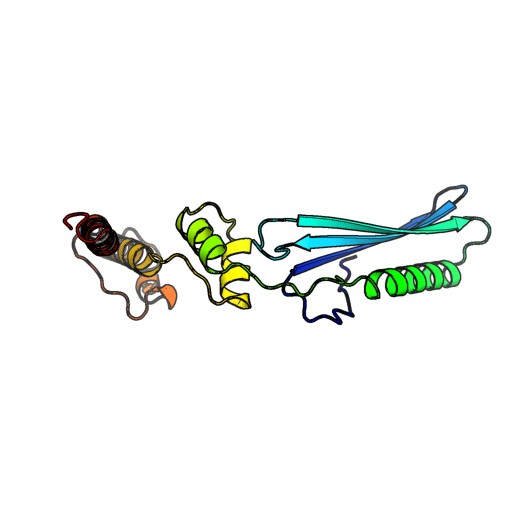287 21.784 1.00 88.06 156 ASP A O 1
ATOM 1250 N N . VAL A 1 157 ? -20.706 -8.514 23.044 1.00 88.62 157 VAL A N 1
ATOM 1251 C CA . VAL A 1 157 ? -21.898 -8.168 22.267 1.00 88.62 157 VAL A CA 1
ATOM 1252 C C . VAL A 1 157 ? -22.819 -7.300 23.101 1.00 88.62 157 VAL A C 1
ATOM 1254 O O . VAL A 1 157 ? -23.178 -7.668 24.219 1.00 88.62 157 VAL A O 1
ATOM 1257 N N . LEU A 1 158 ? -23.234 -6.173 22.534 1.00 88.06 158 LEU A N 1
ATOM 1258 C CA . LEU A 1 158 ? -24.213 -5.280 23.129 1.00 88.06 158 LEU A CA 1
ATOM 1259 C C . LEU A 1 158 ? -25.615 -5.613 22.625 1.00 88.06 158 LEU A C 1
ATOM 1261 O O . LEU A 1 158 ? -25.802 -6.009 21.476 1.00 88.06 158 LEU A O 1
ATOM 1265 N N . SER A 1 159 ? -26.611 -5.425 23.490 1.00 84.88 159 SER A N 1
ATOM 1266 C CA . SER A 1 159 ? -28.021 -5.473 23.093 1.00 84.88 159 SER A CA 1
ATOM 1267 C C . SER A 1 159 ? -28.423 -4.267 22.243 1.00 84.88 159 SER A C 1
ATOM 1269 O O . SER A 1 159 ? -29.264 -4.396 21.362 1.00 84.88 159 SER A O 1
ATOM 1271 N N . ASP A 1 160 ? -27.805 -3.114 22.500 1.00 89.81 160 ASP A N 1
ATOM 1272 C CA . ASP A 1 160 ? -27.939 -1.894 21.713 1.00 89.81 160 ASP A CA 1
ATOM 1273 C C . ASP A 1 160 ? -26.558 -1.510 21.154 1.00 89.81 160 ASP A C 1
ATOM 1275 O O . ASP A 1 160 ? -25.693 -1.074 21.925 1.00 89.81 160 ASP A O 1
ATOM 1279 N N . PRO A 1 161 ? -26.322 -1.680 19.839 1.00 90.62 161 PRO A N 1
ATOM 1280 C CA . PRO A 1 161 ? -25.059 -1.318 19.206 1.00 90.62 161 PRO A CA 1
ATOM 1281 C C . PRO A 1 161 ? -24.705 0.165 19.373 1.00 90.62 161 PRO A C 1
ATOM 1283 O O . PRO A 1 161 ? -23.525 0.503 19.417 1.00 90.62 161 PRO A O 1
ATOM 1286 N N . LEU A 1 162 ? -25.688 1.063 19.503 1.00 91.12 162 LEU A N 1
ATOM 1287 C CA . LEU A 1 162 ? -25.438 2.507 19.563 1.00 91.12 162 LEU A CA 1
ATOM 1288 C C . LEU A 1 162 ? -24.727 2.941 20.848 1.00 91.12 162 LEU A C 1
ATOM 1290 O O . LEU A 1 162 ? -24.069 3.979 20.852 1.00 91.12 162 LEU A O 1
ATOM 1294 N N . LYS A 1 163 ? -24.748 2.113 21.898 1.00 90.94 163 LYS A N 1
ATOM 1295 C CA . LYS A 1 163 ? -23.987 2.362 23.133 1.00 90.94 163 LYS A CA 1
ATOM 1296 C C . LYS A 1 163 ? -22.477 2.416 22.920 1.00 90.94 163 LYS A C 1
ATOM 1298 O O . LYS A 1 163 ? -21.777 3.019 23.724 1.00 90.94 163 LYS A O 1
ATOM 1303 N N . VAL A 1 164 ? -21.964 1.859 21.820 1.00 89.81 164 VAL A N 1
ATOM 1304 C CA . VAL A 1 164 ? -20.552 2.038 21.448 1.00 89.81 164 VAL A CA 1
ATOM 1305 C C . VAL A 1 164 ? -20.213 3.521 21.270 1.00 89.81 164 VAL A C 1
ATOM 1307 O O . VAL A 1 164 ? -19.124 3.939 21.645 1.00 89.81 164 VAL A O 1
ATOM 1310 N N . ALA A 1 165 ? -21.131 4.341 20.750 1.00 87.94 165 ALA A N 1
ATOM 1311 C CA . ALA A 1 165 ? -20.887 5.774 20.598 1.00 87.94 165 ALA A CA 1
ATOM 1312 C C . ALA A 1 165 ? -20.725 6.479 21.955 1.00 87.94 165 ALA A C 1
ATOM 1314 O O . ALA A 1 165 ? -19.893 7.372 22.083 1.00 87.94 165 ALA A O 1
ATOM 1315 N N . GLU A 1 166 ? -21.474 6.053 22.975 1.00 88.00 166 GLU A N 1
ATOM 1316 C CA . GLU A 1 166 ? -21.343 6.571 24.341 1.00 88.00 166 GLU A CA 1
ATOM 1317 C C . GLU A 1 166 ? -19.978 6.210 24.944 1.00 88.00 166 GLU A C 1
ATOM 1319 O O . GLU A 1 166 ? -19.335 7.067 25.548 1.00 88.00 166 GLU A O 1
ATOM 1324 N N . GLU A 1 167 ? -19.508 4.975 24.724 1.00 84.44 167 GLU A N 1
ATOM 1325 C CA . GLU A 1 167 ? -18.166 4.527 25.131 1.00 84.44 167 GLU A CA 1
ATOM 1326 C C . GLU A 1 167 ? -17.073 5.387 24.472 1.00 84.44 167 GLU A C 1
ATOM 1328 O O . GLU A 1 167 ? -16.186 5.886 25.158 1.00 84.44 167 GLU A O 1
ATOM 1333 N N . LEU A 1 168 ? -17.185 5.654 23.165 1.00 85.44 168 LEU A N 1
ATOM 1334 C CA . LEU A 1 168 ? -16.232 6.497 22.432 1.00 85.44 168 LEU A CA 1
ATOM 1335 C C . LEU A 1 168 ? -16.202 7.947 22.938 1.00 85.44 168 LEU A C 1
ATOM 1337 O O . LEU A 1 168 ? -15.133 8.548 23.045 1.00 85.44 168 LEU A O 1
ATOM 1341 N N . ILE A 1 169 ? -17.367 8.518 23.256 1.00 85.50 169 ILE A N 1
ATOM 1342 C CA . ILE A 1 169 ? -17.465 9.875 23.815 1.00 85.50 169 ILE A CA 1
ATOM 1343 C C . ILE A 1 169 ? -16.842 9.925 25.217 1.00 85.50 169 ILE A C 1
ATOM 1345 O O . ILE A 1 169 ? -16.144 10.887 25.544 1.00 85.50 169 ILE A O 1
ATOM 1349 N N . ALA A 1 170 ? -17.069 8.899 26.040 1.00 83.00 170 ALA A N 1
ATOM 1350 C CA . ALA A 1 170 ? -16.484 8.804 27.374 1.00 83.00 170 ALA A CA 1
ATOM 1351 C C . ALA A 1 170 ? -14.951 8.678 27.323 1.00 83.00 170 ALA A C 1
ATOM 1353 O O . ALA A 1 170 ? -14.261 9.381 28.064 1.00 83.00 170 ALA A O 1
ATOM 1354 N N . ASP A 1 171 ? -14.426 7.849 26.416 1.00 78.38 171 ASP A N 1
ATOM 1355 C CA . ASP A 1 171 ? -12.986 7.691 26.180 1.00 78.38 171 ASP A CA 1
ATOM 1356 C C . ASP A 1 171 ? -12.344 9.019 25.755 1.00 78.38 171 ASP A C 1
ATOM 1358 O O . ASP A 1 171 ? -11.307 9.420 26.290 1.00 78.38 171 ASP A O 1
ATOM 1362 N N . TYR A 1 172 ? -12.995 9.755 24.848 1.00 75.19 172 TYR A N 1
ATOM 1363 C CA . TYR A 1 172 ? -12.539 11.081 24.432 1.00 75.19 172 TYR A CA 1
ATOM 1364 C C . TYR A 1 172 ? -12.507 12.078 25.600 1.00 75.19 172 TYR A C 1
ATOM 1366 O O . TYR A 1 172 ? -11.530 12.810 25.769 1.00 75.19 172 TYR A O 1
ATOM 1374 N N . GLY A 1 173 ? -13.539 12.073 26.450 1.00 72.62 173 GLY A N 1
ATOM 1375 C CA . GLY A 1 173 ? -13.597 12.910 27.651 1.00 72.62 173 GLY A CA 1
ATOM 1376 C C . GLY A 1 173 ? -12.479 12.620 28.661 1.00 72.62 173 GLY A C 1
ATOM 1377 O O . GLY A 1 173 ? -12.018 13.538 29.337 1.00 72.62 173 GLY A O 1
ATOM 1378 N N . GLN A 1 174 ? -12.004 11.373 28.745 1.00 69.56 174 GLN A N 1
ATOM 1379 C CA . GLN A 1 174 ? -10.835 11.016 29.557 1.00 69.56 174 GLN A CA 1
ATOM 1380 C C . GLN A 1 174 ? -9.513 11.448 28.912 1.00 69.56 174 GLN A C 1
ATOM 1382 O O . GLN A 1 174 ? -8.620 11.911 29.620 1.00 69.56 174 GLN A O 1
ATOM 1387 N N . MET A 1 175 ? -9.382 11.327 27.586 1.00 63.75 175 MET A N 1
ATOM 1388 C CA . MET A 1 175 ? -8.175 11.743 26.857 1.00 63.75 175 MET A CA 1
ATOM 1389 C C . MET A 1 175 ? -7.951 13.258 26.886 1.00 63.75 175 MET A C 1
ATOM 1391 O O . MET A 1 175 ? -6.808 13.703 26.942 1.00 63.75 175 MET A O 1
ATOM 1395 N N . LEU A 1 176 ? -9.028 14.043 26.886 1.00 64.31 176 LEU A N 1
ATOM 1396 C CA . LEU A 1 176 ? -8.987 15.501 27.027 1.00 64.31 176 LEU A CA 1
ATOM 1397 C C . LEU A 1 176 ? -8.824 15.997 28.475 1.00 64.31 176 LEU A C 1
ATOM 1399 O O . LEU A 1 176 ? -8.926 17.199 28.692 1.00 64.31 176 LEU A O 1
ATOM 1403 N N . GLY A 1 177 ? -8.645 15.102 29.456 1.00 55.44 177 GLY A N 1
ATOM 1404 C CA . GLY A 1 177 ? -8.773 15.365 30.893 1.00 55.44 177 GLY A CA 1
ATOM 1405 C C . GLY A 1 177 ? -8.552 16.815 31.349 1.00 55.44 177 GLY A C 1
ATOM 1406 O O . GLY A 1 177 ? -7.429 17.301 31.336 1.00 55.44 177 GLY A O 1
ATOM 1407 N N . SER A 1 178 ? -9.634 17.450 31.818 1.00 52.53 178 SER A N 1
ATOM 1408 C CA . SER A 1 178 ? -9.658 18.666 32.646 1.00 52.53 178 SER A CA 1
ATOM 1409 C C . SER A 1 178 ? -8.620 19.744 32.291 1.00 52.53 178 SER A C 1
ATOM 1411 O O . SER A 1 178 ? -7.597 19.854 32.965 1.00 52.53 178 SER A O 1
ATOM 1413 N N . ASP A 1 179 ? -8.966 20.644 31.371 1.00 50.00 179 ASP A N 1
ATOM 1414 C CA . ASP A 1 179 ? -8.317 21.962 31.218 1.00 50.00 179 ASP A CA 1
ATOM 1415 C C . ASP A 1 179 ? -8.506 22.894 32.449 1.00 50.00 179 ASP A C 1
ATOM 1417 O O . ASP A 1 179 ? -8.264 24.096 32.376 1.00 50.00 179 ASP A O 1
ATOM 1421 N N . ASP A 1 180 ? -8.904 22.363 33.609 1.00 47.44 180 ASP A N 1
ATOM 1422 C CA . ASP A 1 180 ? -8.892 23.081 34.884 1.00 47.44 180 ASP A CA 1
ATOM 1423 C C . ASP A 1 180 ? -7.582 22.786 35.632 1.00 47.44 180 ASP A C 1
ATOM 1425 O O . ASP A 1 180 ? -7.537 21.930 36.526 1.00 47.44 180 ASP A O 1
ATOM 1429 N N . LYS A 1 181 ? -6.519 23.514 35.263 1.00 37.03 181 LYS A N 1
ATOM 1430 C CA . LYS A 1 181 ? -5.489 24.042 36.182 1.00 37.03 181 LYS A CA 1
ATOM 1431 C C . LYS A 1 181 ? -4.581 25.079 35.529 1.00 37.03 181 LYS A C 1
ATOM 1433 O O . LYS A 1 181 ? -3.888 24.735 34.550 1.00 37.03 181 LYS A O 1
#

pLDDT: mean 88.25, std 9.68, range [37.03, 97.38]

Organism: NCBI:txid141414

Secondary structure (DSSP, 8-state):
-B------TT----EEEEEEEEEE-SSEEEEEEEEEEEEETTTT-EEEEEEEEEEEE-TT--HHHHHHHHHHHHHHHHH----S-----HHHHHHHHHTT-S-HHHHHHHHHHH----TTHHHHHHHHHHHHHHHHHTT--S-GGGGGSGGGTT----SSTTHHHHHHHHHHHHHT-----

Radius of gyration: 25.17 Å; Cα contacts (8 Å, |Δi|>4): 233; chains: 1; bounding box: 56×43×72 Å

Sequence (181 aa):
NAYNKRMNRNASVASWDGWEFFVRGQEYAFACVIFRREYIPPLCDTVQDIAVLLRCPAANLTHDICEVCMDECHFVADTLASTADGQTYDNMIQARLDTLQCTEEAYRWLKGVHNLQPVHSRAATKFVKSIVKILVADGQLWDETIVEADVFRDVDVLSDPLKVAEELIADYGQMLGSDDK

Mean predicted aligned error: 7.93 Å

Nearest PDB structures (foldseek):
  2qud-assembly1_B  TM=4.926E-01  e=4.690E-01  Pseudomonas phage PP7
  6zya-assembly1_A  TM=6.412E-01  e=1.774E+00  Homo sapiens
  5fs4-assembly1_A  TM=4.462E-01  e=5.293E-01  Acinetobacter phage AP205
  7pfp-assembly1_C  TM=5.887E-01  e=2.260E+00  Homo sapiens
  4wrn-assembly1_B  TM=6.653E-01  e=4.670E+00  Escherichia coli O157:H7

Foldseek 3Di:
DWDDQPAAPQPFLWDKTKDWDWDADPFKIKTKMKIWTALAPAQRHDIDIDMQIDMDTNPPDDPVNSVVRNVVSSVVRNPDYDPDNGHYPVVNNQVCQQVVPDDPVSQVSCCVRVVHHHPCLLLVLQLVLQVLVVCVVVVNDPDNCVNVDPSNPPRDHDPDSCCSVVVVVVVVCVVVPDPPD

Solvent-accessible surface area (backbone atoms only — not comparable to full-atom values): 10547 Å² total; per-residue (Å²): 86,83,37,81,81,83,44,70,90,70,74,64,84,42,46,78,48,33,35,37,53,74,48,78,52,87,66,36,26,37,21,36,39,40,35,42,37,31,42,36,61,44,63,45,80,45,73,47,79,45,76,46,76,41,78,44,67,33,72,88,67,47,70,70,56,52,52,52,46,39,52,54,35,48,52,56,56,31,67,56,67,76,92,68,87,70,62,65,43,61,72,63,39,48,56,46,44,59,67,68,74,60,53,72,67,54,49,53,49,37,36,72,76,70,68,45,69,44,84,58,50,67,54,53,46,26,31,51,48,15,50,51,51,51,36,44,76,69,64,72,48,95,61,68,65,64,72,71,35,76,87,43,60,98,50,67,72,47,96,56,42,69,55,48,58,56,54,53,52,53,53,50,57,59,75,62,54,72,91,81,125